Protein AF-A0A0R3M3X4-F1 (afdb_monomer_lite)

Radius of gyration: 37.54 Å; chains: 1; bounding box: 131×55×85 Å

Structure (mmCIF, N/CA/C/O backbone):
data_AF-A0A0R3M3X4-F1
#
_entry.id   AF-A0A0R3M3X4-F1
#
loop_
_atom_site.group_PDB
_atom_site.id
_atom_site.type_symbol
_atom_site.label_atom_id
_atom_site.label_alt_id
_atom_site.label_comp_id
_atom_site.label_asym_id
_atom_site.label_entity_id
_atom_site.label_seq_id
_atom_site.pdbx_PDB_ins_code
_atom_site.Cartn_x
_atom_site.Cartn_y
_atom_site.Cartn_z
_atom_site.occupancy
_atom_site.B_iso_or_equiv
_atom_site.auth_seq_id
_atom_site.auth_comp_id
_atom_site.auth_asym_id
_atom_site.auth_atom_id
_atom_site.pdbx_PDB_model_num
ATOM 1 N N . MET A 1 1 ? 74.815 12.498 -13.061 1.00 46.03 1 MET A N 1
ATOM 2 C CA . MET A 1 1 ? 73.633 12.714 -13.923 1.00 46.03 1 MET A CA 1
ATOM 3 C C . MET A 1 1 ? 72.599 11.657 -13.565 1.00 46.03 1 MET A C 1
ATOM 5 O O . MET A 1 1 ? 72.844 10.489 -13.822 1.00 46.03 1 MET A O 1
ATOM 9 N N . LEU A 1 2 ? 71.520 12.036 -12.876 1.00 46.84 2 LEU A N 1
ATOM 10 C CA . LEU A 1 2 ? 70.451 11.120 -12.455 1.00 46.84 2 LEU A CA 1
ATOM 11 C C . LEU A 1 2 ? 69.355 11.116 -13.526 1.00 46.84 2 LEU A C 1
ATOM 13 O O . LEU A 1 2 ? 68.681 12.124 -13.728 1.00 46.84 2 LEU A O 1
ATOM 17 N N . VAL A 1 3 ? 69.222 9.994 -14.231 1.00 57.53 3 VAL A N 1
ATOM 18 C CA . VAL A 1 3 ? 68.197 9.775 -15.257 1.00 57.53 3 VAL A CA 1
ATOM 19 C C . VAL A 1 3 ? 66.884 9.450 -14.546 1.00 57.53 3 VAL A C 1
ATOM 21 O O . VAL A 1 3 ? 66.784 8.461 -13.827 1.00 57.53 3 VAL A O 1
ATOM 24 N N . ARG A 1 4 ? 65.889 10.328 -14.696 1.00 53.62 4 ARG A N 1
ATOM 25 C CA . ARG A 1 4 ? 64.541 10.163 -14.141 1.00 53.62 4 ARG A CA 1
ATOM 26 C C . ARG A 1 4 ? 63.730 9.288 -15.101 1.00 53.62 4 ARG A C 1
ATOM 28 O O . ARG A 1 4 ? 63.337 9.757 -16.166 1.00 53.62 4 ARG A O 1
ATOM 35 N N . GLU A 1 5 ? 63.487 8.033 -14.735 1.00 58.78 5 GLU A N 1
ATOM 36 C CA . GLU A 1 5 ? 62.522 7.176 -15.430 1.00 58.78 5 GLU A CA 1
ATOM 37 C C . GLU A 1 5 ? 61.101 7.709 -15.213 1.00 58.78 5 GLU A C 1
ATOM 39 O O . GLU A 1 5 ? 60.624 7.852 -14.086 1.00 58.78 5 GLU A O 1
ATOM 44 N N . VAL A 1 6 ? 60.420 8.025 -16.314 1.00 59.00 6 VAL A N 1
ATOM 45 C CA . VAL A 1 6 ? 59.022 8.454 -16.315 1.00 59.00 6 VAL A CA 1
ATOM 46 C C . VAL A 1 6 ? 58.173 7.216 -16.582 1.00 59.00 6 VAL A C 1
ATOM 48 O O . VAL A 1 6 ? 58.025 6.784 -17.723 1.00 59.00 6 VAL A O 1
ATOM 51 N N . HIS A 1 7 ? 57.632 6.605 -15.529 1.00 55.47 7 HIS A N 1
ATOM 52 C CA . HIS A 1 7 ? 56.682 5.506 -15.685 1.00 55.47 7 HIS A CA 1
ATOM 53 C C . HIS A 1 7 ? 55.364 6.023 -16.273 1.00 55.47 7 HIS A C 1
ATOM 55 O O . HIS A 1 7 ? 54.598 6.737 -15.623 1.00 55.47 7 HIS A O 1
ATOM 61 N N . ALA A 1 8 ? 55.094 5.638 -17.521 1.00 57.94 8 ALA A N 1
ATOM 62 C CA . ALA A 1 8 ? 53.813 5.846 -18.174 1.00 57.94 8 ALA A CA 1
ATOM 63 C C . ALA A 1 8 ? 52.730 5.025 -17.456 1.00 57.94 8 ALA A C 1
ATOM 65 O O . ALA A 1 8 ? 52.717 3.795 -17.498 1.00 57.94 8 ALA A O 1
ATOM 66 N N . MET A 1 9 ? 51.810 5.713 -16.780 1.00 53.84 9 MET A N 1
ATOM 67 C CA . MET A 1 9 ? 50.650 5.091 -16.146 1.00 53.84 9 MET A CA 1
ATOM 68 C C . MET A 1 9 ? 49.730 4.492 -17.218 1.00 53.84 9 MET A C 1
ATOM 70 O O . MET A 1 9 ? 49.072 5.217 -17.968 1.00 53.84 9 MET A O 1
ATOM 74 N N . GLY A 1 10 ? 49.679 3.159 -17.283 1.00 48.88 10 GLY A N 1
ATOM 75 C CA . GLY A 1 10 ? 48.782 2.416 -18.164 1.00 48.88 10 GLY A CA 1
ATOM 76 C C . GLY A 1 10 ? 47.323 2.809 -17.927 1.00 48.88 10 GLY A C 1
ATOM 77 O O . GLY A 1 10 ? 46.806 2.702 -16.812 1.00 48.88 10 GLY A O 1
ATOM 78 N N . ARG A 1 11 ? 46.648 3.271 -18.986 1.00 52.91 11 ARG A N 1
ATOM 79 C CA . ARG A 1 11 ? 45.210 3.560 -18.973 1.00 52.91 11 ARG A CA 1
ATOM 80 C C . ARG A 1 11 ? 44.455 2.254 -18.738 1.00 52.91 11 ARG A C 1
ATOM 82 O O . ARG A 1 11 ? 44.254 1.469 -19.657 1.00 52.91 11 ARG A O 1
ATOM 89 N N . LYS A 1 12 ? 44.038 2.017 -17.494 1.00 49.59 12 LYS A N 1
ATOM 90 C CA . LYS A 1 12 ? 43.119 0.930 -17.149 1.00 49.59 12 LYS A CA 1
ATOM 91 C C . LYS A 1 12 ? 41.791 1.219 -17.846 1.00 49.59 12 LYS A C 1
ATOM 93 O O . LYS A 1 12 ? 41.101 2.166 -17.474 1.00 49.59 12 LYS A O 1
ATOM 98 N N . SER A 1 13 ? 41.456 0.431 -18.867 1.00 50.53 13 SER A N 1
ATOM 99 C CA . SER A 1 13 ? 40.135 0.446 -19.490 1.00 50.53 13 SER A CA 1
ATOM 100 C C . SER A 1 13 ? 39.109 0.122 -18.410 1.00 50.53 13 SER A C 1
ATOM 102 O O . SER A 1 13 ? 39.013 -1.019 -17.951 1.00 50.53 13 SER A O 1
ATOM 104 N N . GLN A 1 14 ? 38.380 1.131 -17.941 1.00 50.12 14 GLN A N 1
ATOM 105 C CA . GLN A 1 14 ? 37.252 0.892 -17.060 1.00 50.12 14 GLN A CA 1
ATOM 106 C C . GLN A 1 14 ? 36.207 0.137 -17.876 1.00 50.12 14 GLN A C 1
ATOM 108 O O . GLN A 1 14 ? 35.627 0.672 -18.817 1.00 50.12 14 GLN A O 1
ATOM 113 N N . ALA A 1 15 ? 36.008 -1.137 -17.541 1.00 47.03 15 ALA A N 1
ATOM 114 C CA . ALA A 1 15 ? 34.848 -1.878 -17.991 1.00 47.03 15 ALA A CA 1
ATOM 115 C C . ALA A 1 15 ? 33.619 -1.123 -17.472 1.00 47.03 15 ALA A C 1
ATOM 117 O O . ALA A 1 15 ? 33.347 -1.124 -16.269 1.00 47.03 15 ALA A O 1
ATOM 118 N N . ASN A 1 16 ? 32.934 -0.423 -18.377 1.00 51.69 16 ASN A N 1
ATOM 119 C CA . ASN A 1 16 ? 31.679 0.260 -18.106 1.00 51.69 16 ASN A CA 1
ATOM 120 C C . ASN A 1 16 ? 30.667 -0.787 -17.635 1.00 51.69 16 ASN A C 1
ATOM 122 O O . ASN A 1 16 ? 30.010 -1.444 -18.439 1.00 51.69 16 ASN A O 1
ATOM 126 N N . LYS A 1 17 ? 30.563 -0.971 -16.316 1.00 50.88 17 LYS A N 1
ATOM 127 C CA . LYS A 1 17 ? 29.446 -1.683 -15.704 1.00 50.88 17 LYS A CA 1
ATOM 128 C C . LYS A 1 17 ? 28.206 -0.881 -16.072 1.00 50.88 17 LYS A C 1
ATOM 130 O O . LYS A 1 17 ? 28.036 0.230 -15.579 1.00 50.88 17 LYS A O 1
ATOM 135 N N . SER A 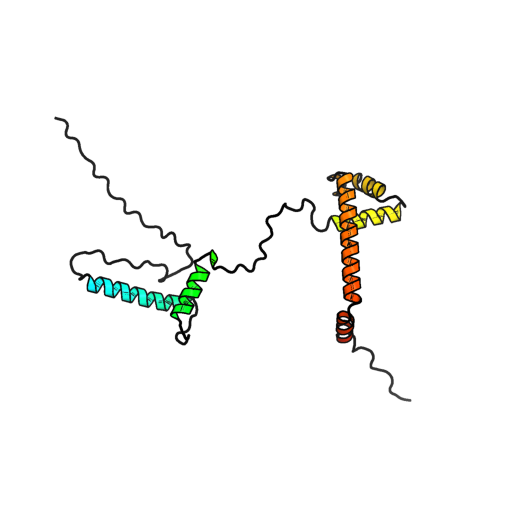1 18 ? 27.392 -1.398 -16.989 1.00 47.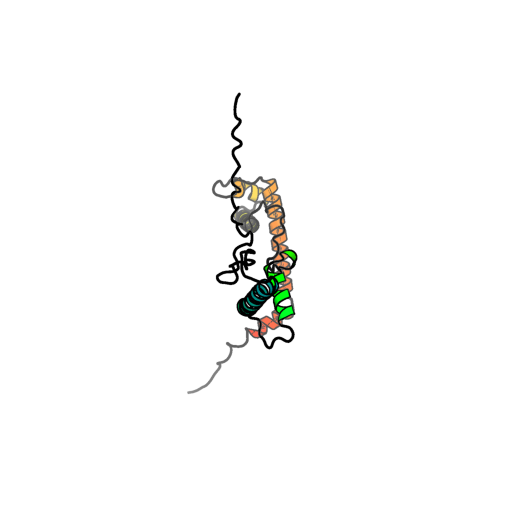47 18 SER A N 1
ATOM 136 C CA . SER A 1 18 ? 26.163 -0.732 -17.401 1.00 47.47 18 SER A CA 1
ATOM 137 C C . SER A 1 18 ? 25.284 -0.533 -16.168 1.00 47.47 18 SER A C 1
ATOM 139 O O . SER A 1 18 ? 24.771 -1.497 -15.605 1.00 47.47 18 SER A O 1
ATOM 141 N N . THR A 1 19 ? 25.099 0.714 -15.748 1.00 52.72 19 THR A N 1
ATOM 142 C CA . THR A 1 19 ? 24.269 1.109 -14.596 1.00 52.72 19 THR A CA 1
ATOM 143 C C . THR A 1 19 ? 22.767 0.936 -14.863 1.00 52.72 19 THR A C 1
ATOM 145 O O . THR A 1 19 ? 21.940 1.512 -14.161 1.00 52.72 19 THR A O 1
ATOM 148 N N . PHE A 1 20 ? 22.381 0.177 -15.893 1.00 57.59 20 PHE A N 1
ATOM 149 C CA . PHE A 1 20 ? 20.981 -0.100 -16.171 1.00 57.59 20 PHE A CA 1
ATOM 150 C C . PHE A 1 20 ? 20.496 -1.216 -15.238 1.00 57.59 20 PHE A C 1
ATOM 152 O O . PHE A 1 20 ? 21.060 -2.312 -15.259 1.00 57.59 20 PHE A O 1
ATOM 159 N N . PRO A 1 21 ? 19.474 -0.963 -14.400 1.00 55.38 21 PRO A N 1
ATOM 160 C CA . PRO A 1 21 ? 18.913 -1.987 -13.527 1.00 55.38 21 PRO A CA 1
ATOM 161 C C . PRO A 1 21 ? 18.394 -3.138 -14.400 1.00 55.38 21 PRO A C 1
ATOM 163 O O . PRO A 1 21 ? 17.543 -2.924 -15.261 1.00 55.38 21 PRO A O 1
ATOM 166 N N . GLY A 1 22 ? 18.967 -4.332 -14.213 1.00 59.78 22 GLY A N 1
ATOM 167 C CA . GLY A 1 22 ? 18.916 -5.488 -15.118 1.00 59.78 22 GLY A CA 1
ATOM 168 C C . GLY A 1 22 ? 17.535 -6.089 -15.390 1.00 59.78 22 GLY A C 1
ATOM 169 O O . GLY A 1 22 ? 17.252 -7.203 -14.963 1.00 59.78 22 GLY A O 1
ATOM 170 N N . LYS A 1 23 ? 16.681 -5.365 -16.118 1.00 72.62 23 LYS A N 1
ATOM 171 C CA . LYS A 1 23 ? 15.389 -5.864 -16.615 1.00 72.62 23 LYS A CA 1
ATOM 172 C C . LYS A 1 23 ? 15.479 -6.495 -18.002 1.00 72.62 23 LYS A C 1
ATOM 174 O O . LYS A 1 23 ? 14.670 -7.357 -18.318 1.00 72.62 23 LYS A O 1
ATOM 179 N N . TYR A 1 24 ? 16.429 -6.064 -18.826 1.00 84.00 24 TYR A N 1
ATOM 180 C CA . TYR A 1 24 ? 16.636 -6.644 -20.147 1.00 84.00 24 TYR A CA 1
ATOM 181 C C . TYR A 1 24 ? 17.591 -7.827 -20.044 1.00 84.00 24 TYR A C 1
ATOM 183 O O . TYR A 1 24 ? 18.631 -7.732 -19.393 1.00 84.00 24 TYR A O 1
ATOM 191 N N . THR A 1 25 ? 17.232 -8.936 -20.682 1.00 85.00 25 THR A N 1
ATOM 192 C CA . THR A 1 25 ? 18.032 -10.162 -20.746 1.00 85.00 25 THR A CA 1
ATOM 193 C C . THR A 1 25 ? 18.378 -10.490 -22.200 1.00 85.00 25 THR A C 1
ATOM 195 O O . THR A 1 25 ? 17.792 -9.944 -23.138 1.00 85.00 25 THR A O 1
ATOM 198 N N . GLY A 1 26 ? 19.375 -11.355 -22.400 1.00 88.88 26 GLY A N 1
ATOM 199 C CA . GLY A 1 26 ? 19.786 -11.801 -23.732 1.00 88.88 26 GLY A CA 1
ATOM 200 C C . GLY A 1 26 ? 20.283 -10.661 -24.626 1.00 88.88 26 GLY A C 1
ATOM 201 O O . GLY A 1 26 ? 21.044 -9.796 -24.198 1.00 88.88 26 GLY A O 1
ATOM 202 N N . GLU A 1 27 ? 19.853 -10.655 -25.885 1.00 88.56 27 GLU A N 1
ATOM 203 C CA . GLU A 1 27 ? 20.348 -9.725 -26.909 1.00 88.56 27 GLU A CA 1
ATOM 204 C C . GLU A 1 27 ? 19.933 -8.259 -26.717 1.00 88.56 27 GLU A C 1
ATOM 206 O O . GLU A 1 27 ? 20.589 -7.356 -27.237 1.00 88.56 27 GLU A O 1
ATOM 211 N N . LEU A 1 28 ? 18.871 -7.997 -25.953 1.00 88.62 28 LEU A N 1
ATOM 212 C CA . LEU A 1 28 ? 18.505 -6.628 -25.577 1.00 88.62 28 LEU A CA 1
ATOM 213 C C . LEU A 1 28 ? 19.434 -6.059 -24.497 1.00 88.62 28 LEU A C 1
ATOM 215 O O . LEU A 1 28 ? 19.557 -4.843 -24.378 1.00 88.62 28 LEU A O 1
ATOM 219 N N . ALA A 1 29 ? 20.102 -6.924 -23.729 1.00 87.38 29 ALA A N 1
ATOM 220 C CA . ALA A 1 29 ? 21.049 -6.521 -22.694 1.00 87.38 29 ALA A CA 1
ATOM 221 C C . ALA A 1 29 ? 22.456 -6.248 -23.244 1.00 87.38 29 ALA A C 1
ATOM 223 O O . ALA A 1 29 ? 23.225 -5.504 -22.635 1.00 87.38 29 ALA A O 1
ATOM 224 N N . THR A 1 30 ? 22.817 -6.851 -24.380 1.00 89.00 30 THR A N 1
ATOM 225 C CA . THR A 1 30 ? 24.130 -6.623 -24.987 1.00 89.00 30 THR A CA 1
ATOM 226 C C . THR A 1 30 ? 24.182 -5.207 -25.568 1.00 89.00 30 THR A C 1
ATOM 228 O O . THR A 1 30 ? 23.240 -4.786 -26.236 1.00 89.00 30 THR A O 1
ATOM 231 N N . PRO A 1 31 ? 25.234 -4.413 -25.334 1.00 88.25 31 PRO A N 1
ATOM 232 C CA . PRO A 1 31 ? 25.373 -3.108 -25.979 1.00 88.25 31 PRO A CA 1
ATOM 233 C C . PRO A 1 31 ? 25.731 -3.261 -27.467 1.00 88.25 31 PRO A C 1
ATOM 235 O O . PRO A 1 31 ? 26.302 -4.266 -27.884 1.00 88.25 31 PRO A O 1
ATOM 238 N N . ILE A 1 32 ? 25.376 -2.260 -28.278 1.00 88.19 32 ILE A N 1
ATOM 239 C CA . ILE A 1 32 ? 25.888 -2.129 -29.651 1.00 88.19 32 ILE A CA 1
ATOM 240 C C . ILE A 1 32 ? 27.225 -1.400 -29.551 1.00 88.19 32 ILE A C 1
ATOM 242 O O . ILE A 1 32 ? 27.266 -0.262 -29.086 1.00 88.19 32 ILE A O 1
ATOM 246 N N . TYR A 1 33 ? 28.309 -2.060 -29.947 1.00 84.38 33 TYR A N 1
ATOM 247 C CA . TYR A 1 33 ? 29.631 -1.447 -29.988 1.00 84.38 33 TYR A CA 1
ATOM 248 C C . TYR A 1 33 ? 29.856 -0.795 -31.349 1.00 84.38 33 TYR A C 1
ATOM 250 O O . TYR A 1 33 ? 29.595 -1.407 -32.385 1.00 84.38 33 TYR A O 1
ATOM 258 N N . GLU A 1 34 ? 30.367 0.434 -31.346 1.00 81.81 34 GLU A N 1
ATOM 259 C CA . GLU A 1 34 ? 30.886 1.042 -32.567 1.00 81.81 34 GLU A CA 1
ATOM 260 C C . GLU A 1 34 ? 32.114 0.241 -33.021 1.00 81.81 34 GLU A C 1
ATOM 262 O O . GLU A 1 34 ? 32.973 -0.073 -32.186 1.00 81.81 34 GLU A O 1
ATOM 267 N N . PRO A 1 35 ? 32.217 -0.133 -34.309 1.00 74.69 35 PRO A N 1
ATOM 268 C CA . PRO A 1 35 ? 33.412 -0.795 -34.798 1.00 74.69 35 PRO A CA 1
ATOM 269 C C . PRO A 1 35 ? 34.578 0.180 -34.622 1.00 74.69 35 PRO A C 1
ATOM 271 O O . PRO A 1 35 ? 34.614 1.242 -35.243 1.00 74.69 35 PRO A O 1
ATOM 274 N N . GLY A 1 36 ? 35.507 -0.153 -33.721 1.00 69.31 36 GLY A N 1
ATOM 275 C CA . GLY A 1 36 ? 36.703 0.653 -33.500 1.00 69.31 36 GLY A CA 1
ATOM 276 C C . GLY A 1 36 ? 37.409 0.864 -34.835 1.00 69.31 36 GLY A C 1
ATOM 277 O O . GLY A 1 36 ? 37.559 -0.098 -35.585 1.00 69.31 36 GLY A O 1
ATOM 278 N N . GLY A 1 37 ? 37.780 2.110 -35.146 1.00 56.88 37 GLY A N 1
ATOM 279 C CA . GLY A 1 37 ? 38.298 2.549 -36.450 1.00 56.88 37 GLY A CA 1
ATOM 280 C C . GLY A 1 37 ? 39.658 1.958 -36.844 1.00 56.88 37 GLY A C 1
ATOM 281 O O . GLY A 1 37 ? 40.611 2.695 -37.077 1.00 56.88 37 GLY A O 1
ATOM 282 N N . GLY A 1 38 ? 39.762 0.633 -36.896 1.00 56.12 38 GLY A N 1
ATOM 283 C CA . GLY A 1 38 ? 40.911 -0.120 -37.370 1.00 56.12 38 GLY A CA 1
ATOM 284 C C . GLY A 1 38 ? 40.796 -0.413 -38.864 1.00 56.12 38 GLY A C 1
ATOM 285 O O . GLY A 1 38 ? 39.787 -0.943 -39.319 1.00 56.12 38 GLY A O 1
ATOM 286 N N . LEU A 1 39 ? 41.852 -0.030 -39.590 1.00 56.12 39 LEU A N 1
ATOM 287 C CA . LEU A 1 39 ? 42.283 -0.456 -40.931 1.00 56.12 39 LEU A CA 1
ATOM 288 C C . LEU A 1 39 ? 41.286 -1.345 -41.706 1.00 56.12 39 LEU A C 1
ATOM 290 O O . LEU A 1 39 ? 41.444 -2.561 -41.748 1.00 56.12 39 LEU A O 1
ATOM 294 N N . GLY A 1 40 ? 40.294 -0.741 -42.371 1.00 57.66 40 GLY A N 1
ATOM 295 C CA . GLY A 1 40 ? 39.595 -1.419 -43.473 1.00 57.66 40 GLY A CA 1
ATOM 296 C C . GLY A 1 40 ? 38.120 -1.087 -43.689 1.00 57.66 40 GLY A C 1
ATOM 297 O O . GLY A 1 40 ? 37.614 -1.364 -44.770 1.00 57.66 40 GLY A O 1
ATOM 298 N N . GLY A 1 41 ? 37.423 -0.488 -42.719 1.00 71.75 41 GLY A N 1
ATOM 299 C CA . GLY A 1 41 ? 36.001 -0.140 -42.858 1.00 71.75 41 GLY A CA 1
ATOM 300 C C . GLY A 1 41 ? 35.770 1.339 -43.166 1.00 71.75 41 GLY A C 1
ATOM 301 O O . GLY A 1 41 ? 36.340 2.208 -42.505 1.00 71.75 41 GLY A O 1
ATOM 302 N N . SER A 1 42 ? 34.897 1.646 -44.131 1.00 83.12 42 SER A N 1
ATOM 303 C CA . SER A 1 42 ? 34.404 3.019 -44.303 1.00 83.12 42 SER A CA 1
ATOM 304 C C . SER A 1 42 ? 33.433 3.378 -43.169 1.00 83.12 42 SER A C 1
ATOM 306 O O . SER A 1 42 ? 32.671 2.533 -42.698 1.00 83.12 42 SER A O 1
ATOM 308 N N . LYS A 1 43 ? 33.414 4.647 -42.742 1.00 85.50 43 LYS A N 1
ATOM 309 C CA . LYS A 1 43 ? 32.477 5.133 -41.711 1.00 85.50 43 LYS A CA 1
ATOM 310 C C . LYS A 1 43 ? 31.012 4.840 -42.070 1.00 85.50 43 LYS A C 1
ATOM 312 O O . LYS A 1 43 ? 30.239 4.432 -41.215 1.00 85.50 43 LYS A O 1
ATOM 317 N N . ALA A 1 44 ? 30.654 4.979 -43.346 1.00 87.00 44 ALA A N 1
ATOM 318 C CA . ALA A 1 44 ? 29.301 4.711 -43.829 1.00 87.00 44 ALA A CA 1
ATOM 319 C C . ALA A 1 44 ? 28.883 3.242 -43.636 1.00 87.00 44 ALA A C 1
ATOM 321 O O . ALA A 1 44 ? 27.735 2.954 -43.302 1.00 87.00 44 ALA A O 1
ATOM 322 N N . GLU A 1 45 ? 29.815 2.304 -43.811 1.00 86.56 45 GLU A N 1
ATOM 323 C CA . GLU A 1 45 ? 29.552 0.882 -43.590 1.00 86.56 45 GLU A CA 1
ATOM 324 C C . GLU A 1 45 ? 29.382 0.560 -42.099 1.00 86.56 45 GLU A C 1
ATOM 326 O O . GLU A 1 45 ? 28.496 -0.212 -41.727 1.00 86.56 45 GLU A O 1
ATOM 331 N N . ALA A 1 46 ? 30.182 1.193 -41.237 1.00 86.62 46 ALA A N 1
ATOM 332 C CA . ALA A 1 46 ? 30.023 1.100 -39.789 1.00 86.62 46 ALA A CA 1
ATOM 333 C C . ALA A 1 46 ? 28.642 1.598 -39.331 1.00 86.62 46 ALA A C 1
ATOM 335 O O . ALA A 1 46 ? 27.939 0.888 -38.607 1.00 86.62 46 ALA A O 1
ATOM 336 N N . ASP A 1 47 ? 28.229 2.773 -39.808 1.00 87.50 47 ASP A N 1
ATOM 337 C CA . ASP A 1 47 ? 26.937 3.378 -39.473 1.00 87.50 47 ASP A CA 1
ATOM 338 C C . ASP A 1 47 ? 25.766 2.495 -39.932 1.00 87.50 47 ASP A C 1
ATOM 340 O O . ASP A 1 47 ? 24.811 2.279 -39.179 1.00 87.50 47 ASP A O 1
ATOM 344 N N . ARG A 1 48 ? 25.867 1.905 -41.132 1.00 89.19 48 ARG A N 1
ATOM 345 C CA . ARG A 1 48 ? 24.866 0.962 -41.647 1.00 89.19 48 ARG A CA 1
ATOM 346 C C . ARG A 1 48 ? 24.717 -0.266 -40.745 1.00 89.19 48 ARG A C 1
ATOM 348 O O . ARG A 1 48 ? 23.595 -0.628 -40.401 1.00 89.19 48 ARG A O 1
ATOM 355 N N . ARG A 1 49 ? 25.825 -0.877 -40.313 1.00 87.25 49 ARG A N 1
ATOM 356 C CA . ARG A 1 49 ? 25.789 -2.054 -39.421 1.00 87.25 49 ARG A CA 1
ATOM 357 C C . ARG A 1 49 ? 25.179 -1.719 -38.058 1.00 87.25 49 ARG A C 1
ATOM 359 O O . ARG A 1 49 ? 24.404 -2.508 -37.519 1.00 87.25 49 ARG A O 1
ATOM 366 N N . ILE A 1 50 ? 25.495 -0.546 -37.504 1.00 90.19 50 ILE A N 1
ATOM 367 C CA . ILE A 1 50 ? 24.889 -0.064 -36.251 1.00 90.19 50 ILE A CA 1
ATOM 368 C C . ILE A 1 50 ? 23.380 0.110 -36.428 1.00 90.19 50 ILE A C 1
ATOM 370 O O . ILE A 1 50 ? 22.607 -0.293 -35.557 1.00 90.19 50 ILE A O 1
ATOM 374 N N . PHE A 1 51 ? 22.954 0.698 -37.547 1.00 91.88 51 PHE A N 1
ATOM 375 C CA . PHE A 1 51 ? 21.541 0.879 -37.857 1.00 91.88 51 PHE A CA 1
ATOM 376 C C . PHE A 1 51 ? 20.804 -0.463 -37.960 1.00 91.88 51 PHE A C 1
ATOM 378 O O . PHE A 1 51 ? 19.788 -0.644 -37.292 1.00 91.88 51 PHE A O 1
ATOM 385 N N . GLU A 1 52 ? 21.347 -1.432 -38.699 1.00 92.56 52 GLU A N 1
ATOM 386 C CA . GLU A 1 52 ? 20.775 -2.781 -38.824 1.00 92.56 52 GLU A CA 1
ATOM 387 C C . GLU A 1 52 ? 20.635 -3.467 -37.451 1.00 92.56 52 GLU A C 1
ATOM 389 O O . GLU A 1 52 ? 19.573 -3.999 -37.123 1.00 92.56 52 GLU A O 1
ATOM 394 N N . GLN A 1 53 ? 21.649 -3.368 -36.583 1.00 92.94 53 GLN A N 1
ATOM 395 C CA . GLN A 1 53 ? 21.559 -3.895 -35.214 1.00 92.94 53 GLN A CA 1
ATOM 396 C C . GLN A 1 53 ? 20.498 -3.184 -34.362 1.00 92.94 53 GLN A C 1
ATOM 398 O O . GLN A 1 53 ? 19.839 -3.829 -33.542 1.00 92.94 53 GLN A O 1
ATOM 403 N N . ARG A 1 54 ? 20.311 -1.868 -34.534 1.00 93.38 54 ARG A N 1
ATOM 404 C CA . ARG A 1 54 ? 19.239 -1.125 -33.849 1.00 93.38 54 ARG A CA 1
ATOM 405 C C . ARG A 1 54 ? 17.867 -1.605 -34.307 1.00 93.38 54 ARG A C 1
ATOM 407 O O . ARG A 1 54 ? 17.011 -1.816 -33.455 1.00 93.38 54 ARG A O 1
ATOM 414 N N . VAL A 1 55 ? 17.675 -1.824 -35.608 1.00 93.12 55 VAL A N 1
ATOM 415 C CA . VAL A 1 55 ? 16.413 -2.341 -36.164 1.00 93.12 55 VAL A CA 1
ATOM 416 C C . VAL A 1 55 ? 16.094 -3.727 -35.599 1.00 93.12 55 VAL A C 1
ATOM 418 O O . VAL A 1 55 ? 15.000 -3.928 -35.078 1.00 93.12 55 VAL A O 1
ATOM 421 N N . LEU A 1 56 ? 17.066 -4.645 -35.575 1.00 93.31 56 LEU A N 1
ATOM 422 C CA . LEU A 1 56 ? 16.873 -5.983 -34.995 1.00 93.31 56 LEU A CA 1
ATOM 423 C C . LEU A 1 56 ? 16.515 -5.936 -33.500 1.00 93.31 56 LEU A C 1
ATOM 425 O O . LEU A 1 56 ? 15.694 -6.716 -33.020 1.00 93.31 56 LEU A O 1
ATOM 429 N N . LYS A 1 57 ? 17.102 -5.005 -32.738 1.00 94.00 57 LYS A N 1
ATOM 430 C CA . LYS A 1 57 ? 16.741 -4.818 -31.322 1.00 94.00 57 LYS A CA 1
ATOM 431 C C . LYS A 1 57 ? 15.376 -4.168 -31.143 1.00 94.00 57 LYS A C 1
ATOM 433 O O . LYS A 1 57 ? 14.694 -4.490 -30.176 1.00 94.00 57 LYS A O 1
ATOM 438 N N . MET A 1 58 ? 14.967 -3.292 -32.056 1.00 92.62 58 MET A N 1
ATOM 439 C CA . MET A 1 58 ? 13.623 -2.716 -32.048 1.00 92.62 58 MET A CA 1
ATOM 440 C C . MET A 1 58 ? 12.553 -3.791 -32.237 1.00 92.62 58 MET A C 1
ATOM 442 O O . MET A 1 58 ? 11.586 -3.796 -31.482 1.00 92.62 58 MET A O 1
ATOM 446 N N . GLU A 1 59 ? 12.751 -4.748 -33.149 1.00 92.94 59 GLU A N 1
ATOM 447 C CA . GLU A 1 59 ? 11.841 -5.897 -33.292 1.00 92.94 59 GLU A CA 1
ATOM 448 C C . GLU A 1 59 ? 11.712 -6.684 -31.981 1.00 92.94 59 GLU A C 1
ATOM 450 O O . GLU A 1 59 ? 10.606 -6.926 -31.503 1.00 92.94 59 GLU A O 1
ATOM 455 N N . LYS A 1 60 ? 12.835 -6.959 -31.309 1.00 94.06 60 LYS A N 1
ATOM 456 C CA . LYS A 1 60 ? 12.831 -7.644 -30.005 1.00 94.06 60 LYS A CA 1
ATOM 457 C C . LYS A 1 60 ? 12.161 -6.843 -28.895 1.00 94.06 60 LYS A C 1
ATOM 459 O O . LYS A 1 60 ? 11.601 -7.430 -27.972 1.00 94.06 60 LYS A O 1
ATOM 464 N N . LEU A 1 61 ? 12.227 -5.513 -28.953 1.00 93.19 61 LEU A N 1
ATOM 465 C CA . LEU A 1 61 ? 11.492 -4.654 -28.028 1.00 93.19 61 LEU A CA 1
ATOM 466 C C . LEU A 1 61 ? 9.983 -4.743 -28.273 1.00 93.19 61 LEU A C 1
ATOM 468 O O . LEU A 1 61 ? 9.235 -4.813 -27.299 1.00 93.19 61 LEU A O 1
ATOM 472 N N . PHE A 1 62 ? 9.534 -4.787 -29.530 1.00 94.94 62 PHE A N 1
ATOM 473 C CA . PHE A 1 62 ? 8.120 -5.014 -29.838 1.00 94.94 62 PHE A CA 1
ATOM 474 C C . PHE A 1 62 ? 7.633 -6.357 -29.282 1.00 94.94 62 PHE A C 1
ATOM 476 O O . PHE A 1 62 ? 6.607 -6.380 -28.598 1.00 94.94 62 PHE A O 1
ATOM 483 N N . ASP A 1 63 ? 8.409 -7.429 -29.457 1.00 94.00 63 ASP A N 1
ATOM 484 C CA . ASP A 1 63 ? 8.079 -8.757 -28.921 1.00 94.00 63 ASP A CA 1
ATOM 485 C C . ASP A 1 63 ? 8.028 -8.765 -27.385 1.00 94.00 63 ASP A C 1
ATOM 487 O O . ASP A 1 63 ? 7.047 -9.216 -26.788 1.00 94.00 63 ASP A O 1
ATOM 491 N N . LEU A 1 64 ? 9.057 -8.208 -26.729 1.00 93.75 64 LEU A N 1
ATOM 492 C CA . LEU A 1 64 ? 9.159 -8.153 -25.265 1.00 93.75 64 LEU A CA 1
ATOM 493 C C . LEU A 1 64 ? 7.972 -7.423 -24.629 1.00 93.75 64 LEU A C 1
ATOM 495 O O . LEU A 1 64 ? 7.502 -7.803 -23.556 1.00 93.75 64 LEU A O 1
ATOM 499 N N . TYR A 1 65 ? 7.507 -6.359 -25.278 1.00 93.81 65 TYR A N 1
ATOM 500 C CA . TYR A 1 65 ? 6.367 -5.579 -24.820 1.00 93.81 65 TYR A CA 1
ATOM 501 C C . TYR A 1 65 ? 5.036 -6.059 -25.407 1.00 93.81 65 TYR A C 1
ATOM 503 O O . TYR A 1 65 ? 4.012 -5.446 -25.099 1.00 93.81 65 TYR A O 1
ATOM 511 N N . SER A 1 66 ? 5.028 -7.133 -26.203 1.00 95.19 66 SER A N 1
ATOM 512 C CA . SER A 1 66 ? 3.843 -7.696 -26.864 1.00 95.19 66 SER A CA 1
ATOM 513 C C . SER A 1 66 ? 3.048 -6.629 -27.625 1.00 95.19 66 SER A C 1
ATOM 515 O O . SER A 1 66 ? 1.887 -6.358 -27.319 1.00 95.19 66 SER A O 1
ATOM 517 N N . ILE A 1 67 ? 3.721 -5.933 -28.539 1.00 94.56 67 ILE A N 1
ATOM 518 C CA . ILE A 1 67 ? 3.134 -4.916 -29.422 1.00 94.56 67 ILE A CA 1
ATOM 519 C C . ILE A 1 67 ? 2.961 -5.552 -30.799 1.00 94.56 67 ILE A C 1
ATOM 521 O O . ILE A 1 67 ? 3.911 -6.126 -31.336 1.00 94.56 67 ILE A O 1
ATOM 525 N N . GLY A 1 68 ? 1.749 -5.480 -31.343 1.00 92.81 68 GLY A N 1
ATOM 526 C CA . GLY A 1 68 ? 1.436 -6.076 -32.636 1.00 92.81 68 GLY A CA 1
ATOM 527 C C . GLY A 1 68 ? 1.994 -5.232 -33.777 1.00 92.81 68 GLY A C 1
ATOM 528 O O . GLY A 1 68 ? 2.051 -4.009 -33.692 1.00 92.81 68 GLY A O 1
ATOM 529 N N . ARG A 1 69 ? 2.368 -5.876 -34.887 1.00 86.56 69 ARG A N 1
ATOM 530 C CA . ARG A 1 69 ? 2.699 -5.148 -36.128 1.00 86.56 69 ARG A CA 1
ATOM 531 C C . ARG A 1 69 ? 1.473 -4.468 -36.739 1.00 86.56 69 ARG A C 1
ATOM 533 O O . ARG A 1 69 ? 1.626 -3.475 -37.437 1.00 86.56 69 ARG A O 1
ATOM 540 N N . ASP A 1 70 ? 0.290 -4.987 -36.424 1.00 92.38 70 ASP A N 1
ATOM 541 C CA . ASP A 1 70 ? -0.999 -4.468 -36.879 1.00 92.38 70 ASP A CA 1
ATOM 542 C C . ASP A 1 70 ? -1.518 -3.316 -35.999 1.00 92.38 70 ASP A C 1
ATOM 544 O O . ASP A 1 70 ? -2.608 -2.797 -36.246 1.00 92.38 70 ASP A O 1
ATOM 548 N N . ASP A 1 71 ? -0.765 -2.910 -34.964 1.00 91.50 71 ASP A N 1
ATOM 549 C CA . ASP A 1 71 ? -1.129 -1.743 -34.165 1.00 91.50 71 ASP A CA 1
ATOM 550 C C . ASP A 1 71 ? -1.120 -0.481 -35.053 1.00 91.50 71 ASP A C 1
ATOM 552 O O . ASP A 1 71 ? -0.219 -0.318 -35.876 1.00 91.50 71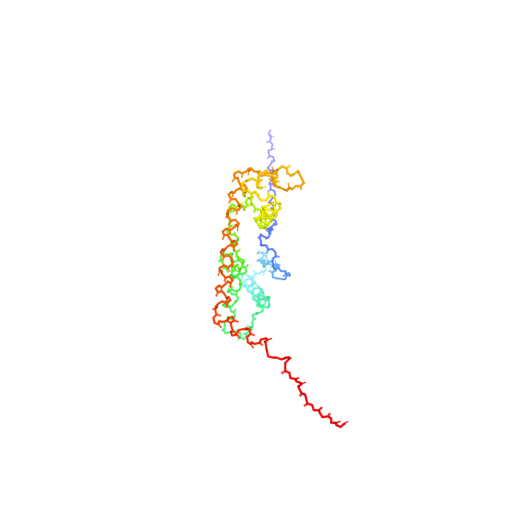 ASP A O 1
ATOM 556 N N . PRO A 1 72 ? -2.076 0.455 -34.883 1.00 93.62 72 PRO A N 1
ATOM 557 C CA . PRO A 1 72 ? -2.162 1.654 -35.725 1.00 93.62 72 PRO A CA 1
ATOM 558 C C . PRO A 1 72 ? -0.903 2.530 -35.682 1.00 93.62 72 PRO A C 1
ATOM 560 O O . PRO A 1 72 ? -0.573 3.201 -36.656 1.00 93.62 72 PRO A O 1
ATOM 563 N N . ASP A 1 73 ? -0.213 2.527 -34.538 1.00 95.06 73 ASP A N 1
ATOM 564 C CA . ASP A 1 73 ? 1.079 3.176 -34.338 1.00 95.06 73 ASP A CA 1
ATOM 565 C C . ASP A 1 73 ? 1.906 2.361 -33.324 1.00 95.06 73 ASP A C 1
ATOM 567 O O . ASP A 1 73 ? 1.867 2.613 -32.109 1.00 95.06 73 ASP A O 1
ATOM 571 N N . PRO A 1 74 ? 2.640 1.335 -33.788 1.00 91.94 74 PRO A N 1
ATOM 572 C CA . PRO A 1 74 ? 3.414 0.480 -32.900 1.00 91.94 74 PRO A CA 1
ATOM 573 C C . PRO A 1 74 ? 4.539 1.282 -32.234 1.00 91.94 74 PRO A C 1
ATOM 575 O O . PRO A 1 74 ? 4.856 1.054 -31.064 1.00 91.94 74 PRO A O 1
ATOM 578 N N . GLY A 1 75 ? 5.102 2.272 -32.937 1.00 93.44 75 GLY A N 1
ATOM 579 C CA . GLY A 1 75 ? 6.167 3.134 -32.431 1.00 93.44 75 GLY A CA 1
ATOM 580 C C . GLY A 1 75 ? 5.733 3.931 -31.203 1.00 93.44 75 GLY A C 1
ATOM 581 O O . GLY A 1 75 ? 6.428 3.911 -30.181 1.00 93.44 75 GLY A O 1
ATOM 582 N N . MET A 1 76 ? 4.561 4.566 -31.262 1.00 95.06 76 MET A N 1
ATOM 583 C CA . MET A 1 76 ? 3.997 5.297 -30.124 1.00 95.06 76 MET A CA 1
ATOM 584 C C . MET A 1 76 ? 3.658 4.364 -28.957 1.00 95.06 76 MET A C 1
ATOM 586 O O . MET A 1 76 ? 3.975 4.672 -27.803 1.00 95.06 76 MET A O 1
ATOM 590 N N . SER A 1 77 ? 3.086 3.192 -29.242 1.00 94.31 77 SER A N 1
ATOM 591 C CA . SER A 1 77 ? 2.812 2.167 -28.225 1.00 94.31 77 SER A CA 1
ATOM 592 C C . SER A 1 77 ? 4.083 1.711 -27.506 1.00 94.31 77 SER A C 1
ATOM 594 O O . SER A 1 77 ? 4.098 1.581 -26.276 1.00 94.31 77 SER A O 1
ATOM 596 N N . LEU A 1 78 ? 5.178 1.527 -28.245 1.00 95.12 78 LEU A N 1
ATOM 597 C CA . LEU A 1 78 ? 6.468 1.158 -27.674 1.00 95.12 78 LEU A CA 1
ATOM 598 C C . LEU A 1 78 ? 7.054 2.293 -26.836 1.00 95.12 78 LEU A C 1
ATOM 600 O O . LEU A 1 78 ? 7.492 2.048 -25.711 1.00 95.12 78 LEU A O 1
ATOM 604 N N . ALA A 1 79 ? 7.012 3.529 -27.337 1.00 94.88 79 ALA A N 1
ATOM 605 C CA . ALA A 1 79 ? 7.470 4.699 -26.594 1.00 94.88 79 ALA A CA 1
ATOM 606 C C . ALA A 1 79 ? 6.719 4.851 -25.261 1.00 94.88 79 ALA A C 1
ATOM 608 O O . ALA A 1 79 ? 7.348 5.036 -24.216 1.00 94.88 79 ALA A O 1
ATOM 609 N N . ALA A 1 80 ? 5.393 4.687 -25.268 1.00 93.69 80 ALA A N 1
ATOM 610 C CA . ALA A 1 80 ? 4.568 4.733 -24.065 1.00 93.69 80 ALA A CA 1
ATOM 611 C C . ALA A 1 80 ? 4.922 3.611 -23.072 1.00 93.69 80 ALA A C 1
ATOM 613 O O . ALA A 1 80 ? 5.138 3.880 -21.886 1.00 93.69 80 ALA A O 1
ATOM 614 N N . LYS A 1 81 ? 5.047 2.359 -23.540 1.00 93.25 81 LYS A N 1
ATOM 615 C CA . LYS A 1 81 ? 5.416 1.218 -22.680 1.00 93.25 81 LYS A CA 1
ATOM 616 C C . LYS A 1 81 ? 6.821 1.370 -22.090 1.00 93.25 81 LYS A C 1
ATOM 618 O O . LYS A 1 81 ? 7.013 1.112 -20.899 1.00 93.25 81 LYS A O 1
ATOM 623 N N . LEU A 1 82 ? 7.786 1.848 -22.878 1.00 92.31 82 LEU A N 1
ATOM 624 C CA . LEU A 1 82 ? 9.133 2.168 -22.401 1.00 92.31 82 LEU A CA 1
ATOM 625 C C . LEU A 1 82 ? 9.106 3.281 -21.349 1.00 92.31 82 LEU A C 1
ATOM 627 O O . LEU A 1 82 ? 9.755 3.155 -20.309 1.00 92.31 82 LEU A O 1
ATOM 631 N N . ALA A 1 83 ? 8.328 4.339 -21.579 1.00 92.38 83 ALA A N 1
ATOM 632 C CA . ALA A 1 83 ? 8.214 5.447 -20.642 1.00 92.38 83 ALA A CA 1
ATOM 633 C C . ALA A 1 83 ? 7.635 4.986 -19.294 1.00 92.38 83 ALA A C 1
ATOM 635 O O . ALA A 1 83 ? 8.230 5.246 -18.250 1.00 92.38 83 ALA A O 1
ATOM 636 N N . VAL A 1 84 ? 6.554 4.201 -19.296 1.00 90.19 84 VAL A N 1
ATOM 637 C CA . VAL A 1 84 ? 5.989 3.621 -18.063 1.00 90.19 84 VAL A CA 1
ATOM 638 C C . VAL A 1 84 ? 6.990 2.690 -17.364 1.00 90.19 84 VAL A C 1
ATOM 640 O O . VAL A 1 84 ? 7.112 2.710 -16.137 1.00 90.19 84 VAL A O 1
ATOM 643 N N . ALA A 1 85 ? 7.742 1.884 -18.118 1.00 8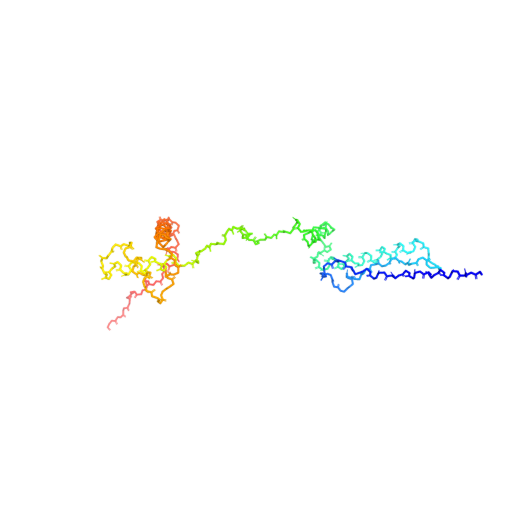8.12 85 ALA A N 1
ATOM 644 C CA . ALA A 1 85 ? 8.678 0.917 -17.547 1.00 88.12 85 ALA A CA 1
ATOM 645 C C . ALA A 1 85 ? 9.919 1.565 -16.903 1.00 88.12 85 ALA A C 1
ATOM 647 O O . ALA A 1 85 ? 10.396 1.064 -15.873 1.00 88.12 85 ALA A O 1
ATOM 648 N N . HIS A 1 86 ? 10.427 2.655 -17.492 1.00 86.44 86 HIS A N 1
ATOM 649 C CA . HIS A 1 86 ? 11.739 3.231 -17.159 1.00 86.44 86 HIS A CA 1
ATOM 650 C C . HIS A 1 86 ? 11.694 4.632 -16.552 1.00 86.44 86 HIS A C 1
ATOM 652 O O . HIS A 1 86 ? 12.673 5.024 -15.922 1.00 86.44 86 HIS A O 1
ATOM 658 N N . VAL A 1 87 ? 10.587 5.372 -16.671 1.00 89.38 87 VAL A N 1
ATOM 659 C CA . VAL A 1 87 ? 10.427 6.711 -16.081 1.00 89.38 87 VAL A CA 1
ATOM 660 C C . VAL A 1 87 ? 9.616 6.595 -14.787 1.00 89.38 87 VAL A C 1
ATOM 662 O O . VAL A 1 87 ? 8.397 6.426 -14.843 1.00 89.38 87 VAL A O 1
ATOM 665 N N . PRO A 1 88 ? 10.233 6.723 -13.592 1.00 84.38 88 PRO A N 1
ATOM 666 C CA . PRO A 1 88 ? 9.526 6.542 -12.321 1.00 84.38 88 PRO A CA 1
ATOM 667 C C . PRO A 1 88 ? 8.309 7.457 -12.144 1.00 84.38 88 PRO A C 1
ATOM 669 O O . PRO A 1 88 ? 7.346 7.071 -11.491 1.00 84.38 88 PRO A O 1
ATOM 672 N N . GLY A 1 89 ? 8.338 8.656 -12.735 1.00 86.94 89 GLY A N 1
ATOM 673 C CA . GLY A 1 89 ? 7.226 9.610 -12.694 1.00 86.94 89 GLY A CA 1
ATOM 674 C C . GLY A 1 89 ? 5.999 9.200 -13.516 1.00 86.94 89 GLY A C 1
ATOM 675 O O . GLY A 1 89 ? 4.917 9.712 -13.256 1.00 86.94 89 GLY A O 1
ATOM 676 N N . MET A 1 90 ? 6.145 8.271 -14.467 1.00 87.62 90 MET A N 1
ATOM 677 C CA . MET A 1 90 ? 5.036 7.742 -15.276 1.00 87.62 90 MET A CA 1
ATOM 678 C C . MET A 1 90 ? 4.510 6.399 -14.752 1.00 87.62 90 MET A C 1
ATOM 680 O O . MET A 1 90 ? 3.546 5.855 -15.284 1.00 87.62 90 MET A O 1
ATOM 684 N N . GLN A 1 91 ? 5.117 5.857 -13.692 1.00 87.00 91 GLN A N 1
ATOM 685 C CA . GLN A 1 91 ? 4.659 4.623 -13.064 1.00 87.00 91 GLN A CA 1
ATOM 686 C C . GLN A 1 91 ? 3.400 4.889 -12.239 1.00 87.00 91 GLN A C 1
ATOM 688 O O . GLN A 1 91 ? 3.453 5.491 -11.163 1.00 87.00 91 GLN A O 1
ATOM 693 N N . VAL A 1 92 ? 2.264 4.382 -12.711 1.00 80.50 92 VAL A N 1
ATOM 694 C CA . VAL A 1 92 ? 1.022 4.386 -11.937 1.00 80.50 92 VAL A CA 1
ATOM 695 C C . VAL A 1 92 ? 1.137 3.333 -10.836 1.00 80.50 92 VAL A C 1
ATOM 697 O O . VAL A 1 92 ? 1.127 2.131 -11.089 1.00 80.50 92 VAL A O 1
ATOM 700 N N . ARG A 1 93 ? 1.278 3.782 -9.586 1.00 80.38 93 ARG A N 1
ATOM 701 C CA . ARG A 1 93 ? 1.235 2.902 -8.413 1.00 80.38 93 ARG A CA 1
ATOM 702 C C . ARG A 1 93 ? -0.187 2.877 -7.874 1.00 80.38 93 ARG A C 1
ATOM 704 O O . ARG A 1 93 ? -0.640 3.858 -7.295 1.00 80.38 93 ARG A O 1
ATOM 711 N N . HIS A 1 94 ? -0.867 1.747 -8.035 1.00 77.12 94 HIS A N 1
ATOM 712 C CA . HIS A 1 94 ? -2.198 1.524 -7.457 1.00 77.12 94 HIS A CA 1
ATOM 713 C C . HIS A 1 94 ? -2.161 1.234 -5.951 1.00 77.12 94 HIS A C 1
ATOM 715 O O . HIS A 1 94 ? -3.201 1.153 -5.301 1.00 77.12 94 HIS A O 1
ATOM 721 N N . GLU A 1 95 ? -0.969 1.098 -5.369 1.00 75.06 95 GLU A N 1
ATOM 722 C CA . GLU A 1 95 ? -0.823 1.007 -3.925 1.00 75.06 95 GLU A CA 1
ATOM 723 C C . GLU A 1 95 ? -1.325 2.301 -3.280 1.00 75.06 95 GLU A C 1
ATOM 725 O O . GLU A 1 95 ? -0.784 3.384 -3.521 1.00 75.06 95 GLU A O 1
ATOM 730 N N . ILE A 1 96 ? -2.337 2.185 -2.413 1.00 65.94 96 ILE A N 1
ATOM 731 C CA . ILE A 1 96 ? -2.743 3.266 -1.515 1.00 65.94 96 ILE A CA 1
ATOM 732 C C . ILE A 1 96 ? -1.495 3.638 -0.727 1.00 65.94 96 ILE A C 1
ATOM 734 O O . ILE A 1 96 ? -1.077 2.904 0.172 1.00 65.94 96 ILE A O 1
ATOM 738 N N . ARG A 1 97 ? -0.869 4.760 -1.094 1.00 61.91 97 ARG A N 1
ATOM 739 C CA . ARG A 1 97 ? 0.326 5.283 -0.439 1.00 61.91 97 ARG A CA 1
ATOM 740 C C . ARG A 1 97 ? -0.023 5.401 1.039 1.00 61.91 97 ARG A C 1
ATOM 742 O O . ARG A 1 97 ? -0.748 6.319 1.420 1.00 61.91 97 ARG A O 1
ATOM 749 N N . LYS A 1 98 ? 0.416 4.437 1.865 1.00 61.94 98 LYS A N 1
ATOM 750 C CA . LYS A 1 98 ? 0.139 4.442 3.305 1.00 61.94 98 LYS A CA 1
ATOM 751 C C . LYS A 1 98 ? 0.645 5.789 3.795 1.00 61.94 98 LYS A C 1
ATOM 753 O O . LYS A 1 98 ? 1.854 6.028 3.741 1.00 61.94 98 LYS A O 1
ATOM 758 N N . LYS A 1 99 ? -0.269 6.704 4.155 1.00 65.56 99 LYS A N 1
ATOM 759 C CA . LYS A 1 99 ? 0.104 8.042 4.623 1.00 65.56 99 LYS A CA 1
ATOM 760 C C . LYS A 1 99 ? 1.171 7.823 5.684 1.00 65.56 99 LYS A C 1
ATOM 762 O O . LYS A 1 99 ? 0.942 7.075 6.634 1.00 65.56 99 LYS A O 1
ATOM 767 N N . ARG A 1 100 ? 2.351 8.411 5.479 1.00 59.53 100 ARG A N 1
ATOM 768 C CA . ARG A 1 100 ? 3.506 8.301 6.376 1.00 59.53 100 ARG A CA 1
ATOM 769 C C . ARG A 1 100 ? 3.218 9.143 7.625 1.00 59.53 100 ARG A C 1
ATOM 771 O O . ARG A 1 100 ? 3.854 10.156 7.868 1.00 59.53 100 ARG A O 1
ATOM 778 N N . GLY A 1 101 ? 2.155 8.787 8.338 1.00 70.25 101 GLY A N 1
ATOM 779 C CA . GLY A 1 101 ? 1.735 9.393 9.587 1.00 70.25 101 GLY A CA 1
ATOM 780 C C . GLY A 1 101 ? 2.431 8.724 10.764 1.00 70.25 101 GLY A C 1
ATOM 781 O O . GLY A 1 101 ? 3.060 7.669 10.629 1.00 70.25 101 GLY A O 1
ATOM 782 N N . ARG A 1 102 ? 2.301 9.343 11.939 1.00 64.19 102 ARG A N 1
ATOM 783 C CA . ARG A 1 102 ? 2.740 8.760 13.208 1.00 64.19 102 ARG A CA 1
ATOM 784 C C . ARG A 1 102 ? 2.146 7.356 13.339 1.00 64.19 102 ARG A C 1
ATOM 786 O O . ARG A 1 102 ? 0.932 7.197 13.220 1.00 64.19 102 ARG A O 1
ATOM 793 N N . LYS A 1 103 ? 2.997 6.351 13.587 1.00 65.19 103 LYS A N 1
ATOM 794 C CA . LYS A 1 103 ? 2.531 4.991 13.890 1.00 65.19 103 LYS A CA 1
ATOM 795 C 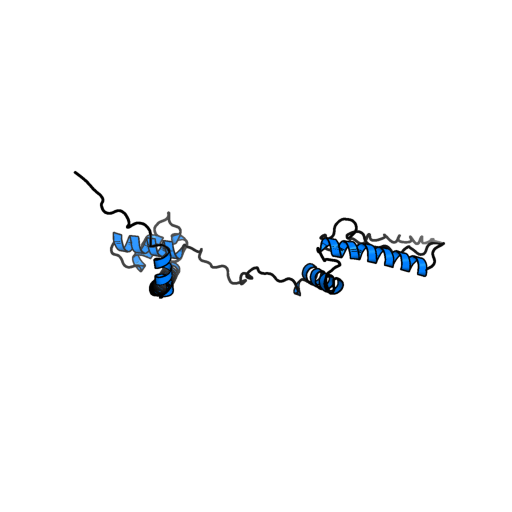C . LYS A 1 103 ? 1.504 5.084 15.027 1.00 65.19 103 LYS A C 1
ATOM 797 O O . LYS A 1 103 ? 1.814 5.737 16.031 1.00 65.19 103 LYS A O 1
ATOM 802 N N . PRO A 1 104 ? 0.305 4.493 14.889 1.00 64.56 104 PRO A N 1
ATOM 803 C CA . PRO A 1 104 ? -0.650 4.486 15.982 1.00 64.56 104 PRO A CA 1
ATOM 804 C C . PRO A 1 104 ? 0.021 3.835 17.191 1.00 64.56 104 PRO A C 1
ATOM 806 O O . PRO A 1 104 ? 0.528 2.723 17.105 1.00 64.56 104 PRO A O 1
ATOM 809 N N . SER A 1 105 ? 0.070 4.550 18.317 1.00 67.25 105 SER A N 1
ATOM 810 C CA . SER A 1 105 ? 0.654 4.041 19.568 1.00 67.25 105 SER A CA 1
ATOM 811 C C . SER A 1 105 ? -0.242 3.003 20.255 1.00 67.25 105 SER A C 1
ATOM 813 O O . SER A 1 105 ? 0.025 2.602 21.383 1.00 67.25 105 SER A O 1
ATOM 815 N N . TRP A 1 106 ? -1.360 2.662 19.623 1.00 74.44 106 TRP A N 1
ATOM 816 C CA . TRP A 1 106 ? -2.406 1.796 20.127 1.00 74.44 106 TRP A CA 1
ATOM 817 C C . TRP A 1 106 ? -2.675 0.744 19.057 1.00 74.44 106 TRP A C 1
ATOM 819 O O . TRP A 1 106 ? -2.981 1.106 17.920 1.00 74.44 106 TRP A O 1
ATOM 829 N N . ASN A 1 107 ? -2.515 -0.536 19.395 1.00 76.69 107 ASN A N 1
ATOM 830 C CA . ASN A 1 107 ? -2.757 -1.606 18.432 1.00 76.69 107 ASN A CA 1
ATOM 831 C C . ASN A 1 107 ? -4.241 -1.639 18.053 1.00 76.69 107 ASN A C 1
ATOM 833 O O . ASN A 1 107 ? -5.122 -1.453 18.898 1.00 76.69 107 ASN A O 1
ATOM 837 N N . ASN A 1 108 ? -4.514 -1.897 16.775 1.00 74.12 108 ASN A N 1
ATOM 838 C CA . ASN A 1 108 ? -5.873 -2.122 16.298 1.00 74.12 108 ASN A CA 1
ATOM 839 C C . ASN A 1 108 ? -6.484 -3.307 17.070 1.00 74.12 108 ASN A C 1
ATOM 841 O O . ASN A 1 108 ? -5.829 -4.330 17.231 1.00 74.12 108 ASN A O 1
ATOM 845 N N . GLY A 1 109 ? -7.713 -3.152 17.571 1.00 80.38 109 GLY A N 1
ATOM 846 C CA . GLY A 1 109 ? -8.418 -4.177 18.358 1.00 80.38 109 GLY A CA 1
ATOM 847 C C . GLY A 1 109 ? -8.387 -3.959 19.875 1.00 80.38 109 GLY A C 1
ATOM 848 O O . GLY A 1 109 ? -9.424 -4.113 20.513 1.00 80.38 109 GLY A O 1
ATOM 849 N N . LEU A 1 110 ? -7.286 -3.440 20.440 1.00 86.12 110 LEU A N 1
ATOM 850 C CA . LEU A 1 110 ? -7.155 -3.241 21.898 1.00 86.12 110 LEU A CA 1
ATOM 851 C C . LEU A 1 110 ? -8.251 -2.351 22.500 1.00 86.12 110 LEU A C 1
ATOM 853 O O . LEU A 1 110 ? -8.607 -2.497 23.663 1.00 86.12 110 LEU A O 1
ATOM 857 N N . GLY A 1 111 ? -8.779 -1.397 21.727 1.00 90.19 111 GLY A N 1
ATOM 858 C CA . GLY A 1 111 ? -9.869 -0.538 22.197 1.00 90.19 111 GLY A CA 1
ATOM 859 C C . GLY A 1 111 ? -11.174 -1.306 22.424 1.00 90.19 111 GLY A C 1
ATOM 860 O O . GLY A 1 111 ? -11.889 -1.015 23.376 1.00 90.19 111 GLY A O 1
ATOM 861 N N . ILE A 1 112 ? -11.460 -2.297 21.576 1.00 90.25 112 ILE A N 1
ATOM 862 C CA . ILE A 1 112 ? -12.669 -3.125 21.660 1.00 90.25 112 ILE A CA 1
ATOM 863 C C . ILE A 1 112 ? -12.548 -4.083 22.846 1.00 90.25 112 ILE A C 1
ATOM 865 O O . ILE A 1 112 ? -13.477 -4.184 23.644 1.00 90.25 112 ILE A O 1
ATOM 869 N N . ASP A 1 113 ? -11.386 -4.724 23.001 1.00 93.38 113 ASP A N 1
ATOM 870 C CA . ASP A 1 113 ? -11.123 -5.602 24.145 1.00 93.38 113 ASP A CA 1
ATOM 871 C C . ASP A 1 113 ? -11.233 -4.840 25.471 1.00 93.38 113 ASP A C 1
ATOM 873 O O . ASP A 1 113 ? -11.858 -5.329 26.411 1.00 93.38 113 ASP A O 1
ATOM 877 N N . LEU A 1 114 ? -10.717 -3.604 25.520 1.00 94.44 114 LEU A N 1
ATOM 878 C CA . LEU A 1 114 ? -10.834 -2.742 26.695 1.00 94.44 114 LEU A CA 1
ATOM 879 C C . LEU A 1 114 ? -12.298 -2.454 27.051 1.00 94.44 114 LEU A C 1
ATOM 881 O O . LEU A 1 114 ? -12.656 -2.539 28.221 1.00 94.44 114 LEU A O 1
ATOM 885 N N . VAL A 1 115 ? -13.144 -2.118 26.071 1.00 94.94 115 VAL A N 1
ATOM 886 C CA . VAL A 1 115 ? -14.580 -1.875 26.316 1.00 94.94 115 VAL A CA 1
ATOM 887 C C . VAL A 1 115 ? -15.256 -3.144 26.833 1.00 94.94 115 VAL A C 1
ATOM 889 O O . VAL A 1 115 ? -15.920 -3.093 27.865 1.00 94.94 115 VAL A O 1
ATOM 892 N N . ARG A 1 116 ? -15.015 -4.294 26.189 1.00 94.69 116 ARG A N 1
ATOM 893 C CA . ARG A 1 116 ? -15.599 -5.583 26.592 1.00 94.69 116 ARG A CA 1
ATOM 894 C C . ARG A 1 116 ? -15.237 -5.958 28.030 1.00 94.69 116 ARG A C 1
ATOM 896 O O . ARG A 1 116 ? -16.101 -6.379 28.793 1.00 94.69 116 ARG A O 1
ATOM 903 N N . GLU A 1 117 ? -13.968 -5.822 28.404 1.00 95.06 117 GLU A N 1
ATOM 904 C CA . GLU A 1 117 ? -13.511 -6.166 29.752 1.00 95.06 117 GLU A CA 1
ATOM 905 C C . GLU A 1 117 ? -14.005 -5.188 30.820 1.00 95.06 117 GLU A C 1
ATOM 907 O O . GLU A 1 117 ? -14.354 -5.615 31.923 1.00 95.06 117 GLU A O 1
ATOM 912 N N . VAL A 1 118 ? -14.057 -3.889 30.501 1.00 95.69 118 VAL A N 1
ATOM 913 C CA . VAL A 1 118 ? -14.636 -2.884 31.400 1.00 95.69 118 VAL A CA 1
ATOM 914 C C . VAL A 1 118 ? -16.110 -3.196 31.633 1.00 95.69 118 VAL A C 1
ATOM 916 O O . VAL A 1 118 ? -16.518 -3.287 32.788 1.00 95.69 118 VAL A O 1
ATOM 919 N N . ASP A 1 119 ? -16.884 -3.429 30.573 1.00 95.19 119 ASP A N 1
ATOM 920 C CA . ASP A 1 119 ? -18.314 -3.730 30.677 1.00 95.19 119 ASP A CA 1
ATOM 921 C C . ASP A 1 119 ? -18.565 -5.028 31.471 1.00 95.19 119 ASP A C 1
ATOM 923 O O . ASP A 1 119 ? -19.450 -5.059 32.329 1.00 95.19 119 ASP A O 1
ATOM 927 N N . ALA A 1 120 ? -17.738 -6.066 31.287 1.00 95.12 120 ALA A N 1
ATOM 928 C CA . ALA A 1 120 ? -17.819 -7.303 32.071 1.00 95.12 120 ALA A CA 1
ATOM 929 C C . ALA A 1 120 ? -17.595 -7.065 33.579 1.00 95.12 120 ALA A C 1
ATOM 931 O O . ALA A 1 120 ? -18.332 -7.594 34.421 1.00 95.12 120 ALA A O 1
ATOM 932 N N . LEU A 1 121 ? -16.616 -6.229 33.946 1.00 95.00 121 LEU A N 1
ATOM 933 C CA . LEU A 1 121 ? -16.399 -5.848 35.346 1.00 95.00 121 LEU A CA 1
ATOM 934 C C . LEU A 1 121 ? -17.524 -4.972 35.900 1.00 95.00 121 LEU A C 1
ATOM 936 O O . LEU A 1 121 ? -17.923 -5.154 37.054 1.00 95.00 121 LEU A O 1
ATOM 940 N N . GLN A 1 122 ? -18.059 -4.049 35.095 1.00 95.62 122 GLN A N 1
ATOM 941 C CA . GLN A 1 122 ? -19.200 -3.228 35.499 1.00 95.62 122 GLN A CA 1
ATOM 942 C C . GLN A 1 122 ? -20.427 -4.095 35.802 1.00 95.62 122 GLN A C 1
ATOM 944 O O . GLN A 1 122 ? -21.090 -3.861 36.811 1.00 95.62 122 GLN A O 1
ATOM 949 N N . GLN A 1 123 ? -20.695 -5.116 34.985 1.00 93.81 123 GLN A N 1
ATOM 950 C CA . GLN A 1 123 ? -21.806 -6.049 35.199 1.00 93.81 123 GLN A CA 1
ATOM 951 C C . GLN A 1 123 ? -21.597 -6.924 36.440 1.00 93.81 123 GLN A C 1
ATOM 953 O O . GLN A 1 123 ? -22.522 -7.095 37.232 1.00 93.81 123 GLN A O 1
ATOM 958 N N . THR A 1 124 ? -20.377 -7.428 36.645 1.00 94.19 124 THR A N 1
ATOM 959 C CA . THR A 1 124 ? -20.074 -8.363 37.742 1.00 94.19 124 THR A CA 1
ATOM 960 C C . THR A 1 124 ? -20.075 -7.672 39.106 1.00 94.19 124 THR A C 1
ATOM 962 O O . THR A 1 124 ? -20.630 -8.191 40.071 1.00 94.19 124 THR A O 1
ATOM 965 N N . LYS A 1 125 ? -19.448 -6.493 39.204 1.00 92.56 125 LYS A N 1
ATOM 966 C CA . LYS A 1 125 ? -19.181 -5.821 40.488 1.00 92.56 125 LYS A CA 1
ATOM 967 C C . LYS A 1 125 ? -19.978 -4.531 40.702 1.00 92.56 125 LYS A C 1
ATOM 969 O O . LYS A 1 125 ? -19.814 -3.893 41.737 1.00 92.56 125 LYS A O 1
ATOM 974 N N . LYS A 1 126 ? -20.819 -4.129 39.738 1.00 91.81 126 LYS A N 1
ATOM 975 C CA . LYS A 1 126 ? -21.652 -2.909 39.786 1.00 91.81 126 LYS A CA 1
ATOM 976 C C . LYS A 1 126 ? -20.858 -1.639 40.123 1.00 91.81 126 LYS A C 1
ATOM 978 O O . LYS A 1 126 ? -21.277 -0.828 40.943 1.00 91.81 126 LYS A O 1
ATOM 983 N N . MET A 1 127 ? -19.704 -1.457 39.479 1.00 94.12 127 MET A N 1
ATOM 984 C CA . MET A 1 127 ? -18.821 -0.305 39.698 1.00 94.12 127 MET A CA 1
ATOM 985 C C . MET A 1 127 ? -18.802 0.681 38.523 1.00 94.12 127 MET A C 1
ATOM 987 O O . MET A 1 127 ? -19.171 0.362 37.387 1.00 94.12 127 MET A O 1
ATOM 991 N N . ASN A 1 128 ? -18.332 1.902 38.788 1.00 95.19 128 ASN A N 1
ATOM 992 C CA . ASN A 1 128 ? -18.162 2.919 37.750 1.00 95.19 128 ASN A CA 1
ATOM 993 C C . ASN A 1 128 ? -17.018 2.530 36.788 1.00 95.19 128 ASN A C 1
ATOM 995 O O . ASN A 1 128 ? -16.049 1.892 37.193 1.00 95.19 128 ASN A O 1
ATOM 999 N N . TYR A 1 129 ? -17.077 2.954 35.523 1.00 93.81 129 TYR A N 1
ATOM 1000 C CA . TYR A 1 129 ? -16.099 2.582 34.493 1.00 93.81 129 TYR A CA 1
ATOM 1001 C C . TYR A 1 129 ? -14.673 3.011 34.868 1.00 93.81 129 TYR A C 1
ATOM 1003 O O . TYR A 1 129 ? -13.715 2.311 34.566 1.00 93.81 129 TYR A O 1
ATOM 1011 N N . GLN A 1 130 ? -14.512 4.140 35.568 1.00 95.62 130 GLN A N 1
ATOM 1012 C CA . GLN A 1 130 ? -13.197 4.581 36.046 1.00 95.62 130 GLN A CA 1
ATOM 1013 C C . GLN A 1 130 ? -12.619 3.628 37.099 1.00 95.62 130 GLN A C 1
ATOM 1015 O O . GLN A 1 130 ? -11.424 3.339 37.067 1.00 95.62 130 GLN A O 1
ATOM 1020 N N 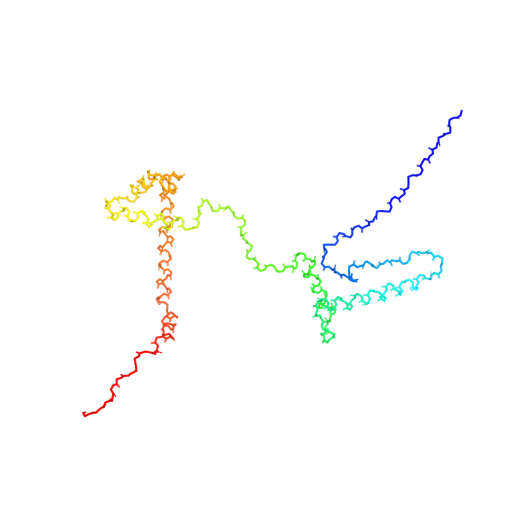. GLN A 1 131 ? -13.465 3.120 38.000 1.00 96.19 131 GLN A N 1
ATOM 1021 C CA . GLN A 1 131 ? -13.078 2.126 39.002 1.00 96.19 131 GLN A CA 1
ATOM 1022 C C . GLN A 1 131 ? -12.767 0.784 38.332 1.00 96.19 131 GLN A C 1
ATOM 1024 O O . GLN A 1 131 ? -11.741 0.189 38.645 1.00 96.19 131 GLN A O 1
ATOM 1029 N N . ALA A 1 132 ? -13.568 0.375 37.343 1.00 96.31 132 ALA A N 1
ATOM 1030 C CA . ALA A 1 132 ? -13.331 -0.838 36.560 1.00 96.31 132 ALA A CA 1
ATOM 1031 C C . ALA A 1 132 ? -11.994 -0.785 35.807 1.00 96.31 132 ALA A C 1
ATOM 1033 O O . ALA A 1 132 ? -11.213 -1.727 35.874 1.00 96.31 132 ALA A O 1
ATOM 1034 N N . ILE A 1 133 ? -11.663 0.339 35.160 1.00 96.31 133 ILE A N 1
ATOM 1035 C CA . ILE A 1 133 ? -10.356 0.518 34.502 1.00 96.31 133 ILE A CA 1
ATOM 1036 C C . ILE A 1 133 ? -9.216 0.497 35.531 1.00 96.31 133 ILE A C 1
ATOM 1038 O O . ILE A 1 133 ? -8.158 -0.084 35.277 1.00 96.31 133 ILE A O 1
ATOM 1042 N N . ALA A 1 134 ? -9.406 1.129 36.693 1.00 95.81 134 ALA A N 1
ATOM 1043 C CA . ALA A 1 134 ? -8.413 1.100 37.762 1.00 95.81 134 ALA A CA 1
ATOM 1044 C C . ALA A 1 134 ? -8.193 -0.322 38.299 1.00 95.81 134 ALA A C 1
ATOM 1046 O O . ALA A 1 134 ? -7.063 -0.665 38.641 1.00 95.81 134 ALA A O 1
ATOM 1047 N N . GLU A 1 135 ? -9.241 -1.144 38.342 1.00 95.25 135 GLU A N 1
ATOM 1048 C CA . GLU A 1 135 ? -9.166 -2.547 38.733 1.00 95.25 135 GLU A CA 1
ATOM 1049 C C . GLU A 1 135 ? -8.494 -3.411 37.657 1.00 95.25 135 GLU A C 1
ATOM 1051 O O . GLU A 1 135 ? -7.534 -4.105 37.978 1.00 95.25 135 GLU A O 1
ATOM 1056 N N . LEU A 1 136 ? -8.862 -3.263 36.378 1.00 94.44 136 LEU A N 1
ATOM 1057 C CA . LEU A 1 136 ? -8.199 -3.949 35.252 1.00 94.44 136 LEU A CA 1
ATOM 1058 C C . LEU A 1 136 ? -6.696 -3.701 35.199 1.00 94.44 136 LEU A C 1
ATOM 1060 O O . LEU A 1 136 ? -5.928 -4.554 34.765 1.00 94.44 136 LEU A O 1
ATOM 1064 N N . ARG A 1 137 ? -6.262 -2.513 35.618 1.00 94.88 137 ARG A N 1
ATOM 1065 C CA . ARG A 1 137 ? -4.843 -2.161 35.658 1.00 94.88 137 ARG A CA 1
ATOM 1066 C C . ARG A 1 137 ? -4.086 -2.880 36.785 1.00 94.88 137 ARG A C 1
ATOM 1068 O O . ARG A 1 137 ? -2.862 -2.993 36.696 1.00 94.88 137 ARG A O 1
ATOM 1075 N N . LYS A 1 138 ? -4.773 -3.324 37.846 1.00 94.06 138 LYS A N 1
ATOM 1076 C CA . LYS A 1 138 ? -4.167 -4.096 38.947 1.00 94.06 138 LYS A CA 1
ATOM 1077 C C . LYS A 1 138 ? -3.871 -5.537 38.530 1.00 94.06 138 LYS A C 1
ATOM 1079 O O . LYS A 1 138 ? -2.909 -6.112 39.041 1.00 94.06 138 LYS A O 1
ATOM 1084 N N . ASP A 1 139 ? -4.642 -6.081 37.591 1.00 91.81 139 ASP A N 1
ATOM 1085 C CA . ASP A 1 139 ? -4.448 -7.430 37.062 1.00 91.81 139 ASP A CA 1
ATOM 1086 C C . ASP A 1 139 ? -3.101 -7.528 36.331 1.00 91.81 139 ASP A C 1
ATOM 1088 O O . ASP A 1 139 ? -2.864 -6.878 35.311 1.00 91.81 139 ASP A O 1
ATOM 1092 N N . LYS A 1 140 ? -2.184 -8.344 36.866 1.00 86.81 140 LYS A N 1
ATOM 1093 C CA . LYS A 1 140 ? -0.824 -8.492 36.315 1.00 86.81 140 LYS A CA 1
ATOM 1094 C C . LYS A 1 140 ? -0.783 -9.308 35.025 1.00 86.81 140 LYS A C 1
ATOM 1096 O O . LYS A 1 140 ? 0.162 -9.154 34.261 1.00 86.81 140 LYS A O 1
ATOM 1101 N N . GLU A 1 141 ? -1.777 -10.162 34.812 1.00 89.25 141 GLU A N 1
ATOM 1102 C CA . GLU A 1 141 ? -1.872 -11.044 33.645 1.00 89.25 141 GLU A CA 1
ATOM 1103 C C . GLU A 1 141 ? -2.308 -10.294 32.383 1.00 89.25 141 GLU A C 1
ATOM 1105 O O . GLU A 1 141 ? -2.069 -10.745 31.266 1.00 89.25 141 GLU A O 1
ATOM 1110 N N . LYS A 1 142 ? -2.932 -9.124 32.551 1.00 89.12 142 LYS A N 1
ATOM 1111 C CA . LYS A 1 142 ? -3.530 -8.369 31.455 1.00 89.12 142 LYS A CA 1
ATOM 1112 C C . LYS A 1 142 ? -2.584 -7.295 30.910 1.00 89.12 142 LYS A C 1
ATOM 1114 O O . LYS A 1 142 ? -1.830 -6.677 31.669 1.00 89.12 142 LYS A O 1
ATOM 1119 N N . PRO A 1 143 ? -2.673 -6.962 29.607 1.00 90.44 143 PRO A N 1
ATOM 1120 C CA . PRO A 1 143 ? -1.802 -5.962 28.982 1.00 90.44 143 PRO A CA 1
ATOM 1121 C C . PRO A 1 143 ? -2.070 -4.524 29.463 1.00 90.44 143 PRO A C 1
ATOM 1123 O O . PRO A 1 143 ? -1.302 -3.610 29.158 1.00 90.44 143 PRO A O 1
ATOM 1126 N N . TRP A 1 144 ? -3.141 -4.296 30.230 1.00 92.88 144 TRP A N 1
ATOM 1127 C CA . TRP A 1 144 ? -3.568 -2.969 30.682 1.00 92.88 144 TRP A CA 1
ATOM 1128 C C . TRP A 1 144 ? -2.589 -2.305 31.650 1.00 92.88 144 TRP A C 1
ATOM 1130 O O . TRP A 1 144 ? -2.511 -1.075 31.693 1.00 92.88 144 TRP A O 1
ATOM 1140 N N . ARG A 1 145 ? -1.800 -3.096 32.389 1.00 91.88 145 ARG A N 1
ATOM 1141 C CA . ARG A 1 145 ? -0.833 -2.601 33.381 1.00 91.88 145 ARG A CA 1
ATOM 1142 C C . ARG A 1 145 ? 0.224 -1.667 32.782 1.00 91.88 145 ARG A C 1
ATOM 1144 O O . ARG A 1 145 ? 0.669 -0.739 33.459 1.00 91.88 145 ARG A O 1
ATOM 1151 N N . THR A 1 146 ? 0.590 -1.890 31.521 1.00 91.44 146 THR A N 1
ATOM 1152 C CA . THR A 1 146 ? 1.591 -1.104 30.781 1.00 91.44 146 THR A CA 1
ATOM 1153 C C . THR A 1 146 ? 1.134 0.333 30.522 1.00 91.44 146 THR A C 1
ATOM 1155 O O . THR A 1 146 ? 1.954 1.228 30.321 1.00 91.44 146 THR A O 1
ATOM 1158 N N . TYR A 1 147 ? -0.175 0.584 30.544 1.00 91.88 147 TYR A N 1
ATOM 1159 C CA . TYR A 1 147 ? -0.747 1.886 30.232 1.00 91.88 147 TYR A CA 1
ATOM 1160 C C . TYR A 1 147 ? -1.075 2.682 31.501 1.00 91.88 147 TYR A C 1
ATOM 1162 O O . TYR A 1 147 ? -1.393 2.148 32.567 1.00 91.88 147 TYR A O 1
ATOM 1170 N N . THR A 1 148 ? -1.008 4.009 31.391 1.00 93.88 148 THR A N 1
ATOM 1171 C CA . THR A 1 148 ? -1.412 4.906 32.478 1.00 93.88 148 THR A CA 1
ATOM 1172 C C . THR A 1 148 ? -2.937 4.979 32.570 1.00 93.88 148 THR A C 1
ATOM 1174 O O . THR A 1 148 ? -3.638 4.908 31.560 1.00 93.88 148 THR A O 1
ATOM 1177 N N . LEU A 1 149 ? -3.468 5.162 33.783 1.00 94.62 149 LEU A N 1
ATOM 1178 C CA . LEU A 1 149 ? -4.915 5.262 34.011 1.00 94.62 149 LEU A CA 1
ATOM 1179 C C . LEU A 1 149 ? -5.592 6.354 33.144 1.00 94.62 149 LEU A C 1
ATOM 1181 O O . LEU A 1 149 ? -6.601 6.043 32.509 1.00 94.62 149 LEU A O 1
ATOM 1185 N N . PRO A 1 150 ? -5.044 7.584 33.013 1.00 95.38 150 PRO A N 1
ATOM 1186 C CA . PRO A 1 150 ? -5.637 8.608 32.145 1.00 95.38 150 PRO A CA 1
ATOM 1187 C C . PRO A 1 150 ? -5.667 8.208 30.662 1.00 95.38 150 PRO A C 1
ATOM 1189 O O . PRO A 1 150 ? -6.621 8.532 29.949 1.00 95.38 150 PRO A O 1
ATOM 1192 N N . ASN A 1 151 ? -4.649 7.472 30.198 1.00 93.31 151 ASN A N 1
ATOM 1193 C CA . ASN A 1 151 ? -4.587 6.970 28.826 1.00 93.31 151 ASN A CA 1
ATOM 1194 C C . ASN A 1 151 ? -5.696 5.937 28.593 1.00 93.31 151 ASN A C 1
ATOM 1196 O O . ASN A 1 151 ? -6.492 6.105 27.674 1.00 93.31 151 ASN A O 1
ATOM 1200 N N . LEU A 1 152 ? -5.841 4.952 29.486 1.00 94.44 152 LEU A N 1
ATOM 1201 C CA . LEU A 1 152 ? -6.908 3.948 29.399 1.00 94.44 152 LEU A CA 1
ATOM 1202 C C . LEU A 1 152 ? -8.309 4.577 29.403 1.00 94.44 152 LEU A C 1
ATOM 1204 O O . LEU A 1 152 ? -9.149 4.199 28.592 1.00 94.44 152 LEU A O 1
ATOM 1208 N N . ILE A 1 153 ? -8.553 5.583 30.249 1.00 95.62 153 ILE A N 1
ATOM 1209 C CA . ILE A 1 153 ? -9.833 6.313 30.274 1.00 95.62 153 ILE A CA 1
ATOM 1210 C C . ILE A 1 153 ? -10.108 6.996 28.930 1.00 95.62 153 ILE A C 1
ATOM 1212 O O . ILE A 1 153 ? -11.216 6.901 28.396 1.00 95.62 153 ILE A O 1
ATOM 1216 N N . THR A 1 154 ? -9.106 7.684 28.381 1.00 94.19 154 THR A N 1
ATOM 1217 C CA . THR A 1 154 ? -9.227 8.374 27.089 1.00 94.19 154 THR A CA 1
ATOM 1218 C C . THR A 1 154 ? -9.524 7.375 25.974 1.00 94.19 154 THR A C 1
ATOM 1220 O O . THR A 1 154 ? -10.476 7.560 25.216 1.00 94.19 154 THR A O 1
ATOM 1223 N N . ARG A 1 155 ? -8.785 6.264 25.937 1.00 91.56 155 ARG A N 1
ATOM 1224 C CA . ARG A 1 155 ? -8.944 5.207 24.931 1.00 91.56 155 ARG A CA 1
ATOM 1225 C C . ARG A 1 155 ? -10.276 4.488 25.030 1.00 91.56 155 ARG A C 1
ATOM 1227 O O . ARG A 1 155 ? -10.901 4.248 24.005 1.00 91.56 155 ARG A O 1
ATOM 1234 N N . HIS A 1 156 ? -10.751 4.218 26.240 1.00 94.69 156 HIS A N 1
ATOM 1235 C CA . HIS A 1 156 ? -12.080 3.655 26.454 1.00 94.69 156 HIS A CA 1
ATOM 1236 C C . HIS A 1 156 ? -13.177 4.577 25.891 1.00 94.69 156 HIS A C 1
ATOM 1238 O O . HIS A 1 156 ? -14.085 4.118 25.201 1.00 94.69 156 HIS A O 1
ATOM 1244 N N . ARG A 1 157 ? -13.077 5.898 26.114 1.00 94.12 157 ARG A N 1
ATOM 1245 C CA . ARG A 1 157 ? -14.028 6.873 25.546 1.00 94.12 157 ARG A CA 1
ATOM 1246 C C . ARG A 1 157 ? -13.980 6.905 24.020 1.00 94.12 157 ARG A C 1
ATOM 1248 O O . ARG A 1 157 ? -15.032 6.936 23.387 1.00 94.12 157 ARG A O 1
ATOM 1255 N N . GLU A 1 158 ? -12.784 6.914 23.436 1.00 92.44 158 GLU A N 1
ATOM 1256 C CA . GLU A 1 158 ? -12.600 6.864 21.980 1.00 92.44 158 GLU A CA 1
ATOM 1257 C C . GLU A 1 158 ? -13.189 5.582 21.381 1.00 92.44 158 GLU A C 1
ATOM 1259 O O . GLU A 1 158 ? -13.957 5.655 20.423 1.00 92.44 158 GLU A O 1
ATOM 1264 N N . ALA A 1 159 ? -12.897 4.426 21.984 1.00 92.94 159 ALA A N 1
ATOM 1265 C CA . ALA A 1 159 ? -13.411 3.132 21.550 1.00 92.94 159 ALA A CA 1
ATOM 1266 C C . ALA A 1 159 ? -14.942 3.071 21.629 1.00 92.94 159 ALA A C 1
ATOM 1268 O O . ALA A 1 159 ? -15.587 2.692 20.653 1.00 92.94 159 ALA A O 1
ATOM 1269 N N . ARG A 1 160 ? -15.538 3.544 22.732 1.00 93.38 160 ARG A N 1
ATOM 1270 C CA . ARG A 1 160 ? -17.000 3.598 22.888 1.00 93.38 160 ARG A CA 1
ATOM 1271 C C . ARG A 1 160 ? -17.657 4.516 21.848 1.00 93.38 160 ARG A C 1
ATOM 1273 O O . ARG A 1 160 ? -18.693 4.162 21.292 1.00 93.38 160 ARG A O 1
ATOM 1280 N N . ARG A 1 161 ? -17.053 5.671 21.533 1.00 91.81 161 ARG A N 1
ATOM 1281 C CA . ARG A 1 161 ? -17.542 6.558 20.454 1.00 91.81 161 ARG A CA 1
ATOM 1282 C C . ARG A 1 161 ? -17.459 5.885 19.087 1.00 91.81 161 ARG A C 1
ATOM 1284 O O . ARG A 1 161 ? -18.405 5.981 18.310 1.00 91.81 161 ARG A O 1
ATOM 1291 N N . ALA A 1 162 ? -16.349 5.208 18.799 1.00 88.50 162 ALA A N 1
ATOM 1292 C CA . ALA A 1 162 ? -16.166 4.489 17.543 1.00 88.50 162 ALA A CA 1
ATOM 1293 C C . ALA A 1 162 ? -17.186 3.349 17.392 1.00 88.50 162 ALA A C 1
ATOM 1295 O O . ALA A 1 162 ? -17.755 3.173 16.317 1.00 88.50 162 ALA A O 1
ATOM 1296 N N . GLU A 1 163 ? -17.473 2.618 18.471 1.00 89.06 163 GLU A N 1
ATOM 1297 C CA . GLU A 1 163 ? -18.487 1.565 18.471 1.00 89.06 163 GLU A CA 1
ATOM 1298 C C . GLU A 1 163 ? -19.895 2.127 18.253 1.00 89.06 163 GLU A C 1
ATOM 1300 O O . GLU A 1 163 ? -20.624 1.623 17.402 1.00 89.06 163 GLU A O 1
ATOM 1305 N N . GLN A 1 164 ? -20.267 3.201 18.955 1.00 90.31 164 GLN A N 1
ATOM 1306 C CA . GLN A 1 164 ? -21.550 3.880 18.742 1.00 90.31 164 GLN A CA 1
ATOM 1307 C C . GLN A 1 164 ? -21.695 4.377 17.304 1.00 90.31 164 GLN A C 1
ATOM 1309 O O . GLN A 1 164 ? -22.748 4.209 16.696 1.00 90.31 164 GLN A O 1
ATOM 1314 N N . HIS A 1 165 ? -20.632 4.950 16.738 1.00 89.94 165 HIS A N 1
ATOM 1315 C CA . HIS A 1 165 ? -20.616 5.364 15.341 1.00 89.94 165 HIS A CA 1
ATOM 1316 C C . HIS A 1 165 ? -20.807 4.167 14.401 1.00 89.94 165 HIS A C 1
ATOM 1318 O O . HIS A 1 165 ? -21.609 4.239 13.475 1.00 89.94 165 HIS A O 1
ATOM 1324 N N . ARG A 1 166 ? -20.129 3.042 14.664 1.00 87.62 166 ARG A N 1
ATOM 1325 C CA . ARG A 1 166 ? -20.306 1.804 13.892 1.00 87.62 166 ARG A CA 1
ATOM 1326 C C . ARG A 1 166 ? -21.741 1.289 13.980 1.00 87.62 166 ARG A C 1
ATOM 1328 O O . ARG A 1 166 ? -22.299 0.942 12.950 1.00 87.62 166 ARG A O 1
ATOM 1335 N N . ARG A 1 167 ? -22.342 1.274 15.175 1.00 88.12 167 ARG A N 1
ATOM 1336 C CA . ARG A 1 167 ? -23.741 0.861 15.378 1.00 88.12 167 ARG A CA 1
ATOM 1337 C C . ARG A 1 167 ? -24.705 1.749 14.594 1.00 88.12 167 ARG A C 1
ATOM 1339 O O . ARG A 1 167 ? -25.538 1.214 13.884 1.00 88.12 167 ARG A O 1
ATOM 1346 N N . ARG A 1 168 ? -24.525 3.073 14.633 1.00 90.31 168 ARG A N 1
ATOM 1347 C CA . ARG A 1 168 ? -25.334 4.016 13.840 1.00 90.31 168 ARG A CA 1
ATOM 1348 C C . ARG A 1 168 ? -25.198 3.791 12.340 1.00 90.31 168 ARG A C 1
ATOM 1350 O O . ARG A 1 168 ? -26.189 3.856 11.632 1.00 90.31 168 ARG A O 1
ATOM 1357 N N . LEU A 1 169 ? -23.984 3.535 11.853 1.00 87.69 169 LEU A N 1
ATOM 1358 C CA . LEU A 1 169 ? -23.781 3.223 10.439 1.00 87.69 169 LEU A CA 1
ATOM 1359 C C . LEU A 1 169 ? -24.462 1.910 10.051 1.00 87.69 169 LEU A C 1
ATOM 1361 O O . LEU A 1 169 ? -25.063 1.844 8.989 1.00 87.69 169 LEU A O 1
ATOM 1365 N N . VAL A 1 170 ? -24.378 0.882 10.898 1.00 87.12 170 VAL A N 1
ATOM 1366 C CA . VAL A 1 170 ? -25.076 -0.391 10.669 1.00 87.12 170 VAL A CA 1
ATOM 1367 C C . VAL A 1 170 ? -26.586 -0.170 10.654 1.00 87.12 170 VAL A C 1
ATOM 1369 O O . VAL A 1 170 ? -27.228 -0.576 9.700 1.00 87.12 170 VAL A O 1
ATOM 1372 N N . GLU A 1 171 ? -27.131 0.563 11.621 1.00 86.56 171 GLU A N 1
ATOM 1373 C CA . GLU A 1 171 ? -28.555 0.911 11.683 1.00 86.56 171 GLU A CA 1
ATOM 1374 C C . GLU A 1 171 ? -29.008 1.713 10.451 1.00 86.56 171 GLU A C 1
ATOM 1376 O O . GLU A 1 171 ? -30.051 1.427 9.876 1.00 86.56 171 GLU A O 1
ATOM 1381 N N . GLN A 1 172 ? -28.204 2.669 9.973 1.00 87.00 172 GLN A N 1
ATOM 1382 C CA . GLN A 1 172 ? -28.478 3.406 8.731 1.00 87.00 172 GLN A CA 1
ATOM 1383 C C . GLN A 1 172 ? -28.423 2.513 7.488 1.00 87.00 172 GLN A C 1
ATOM 1385 O O . GLN A 1 172 ? -29.209 2.699 6.560 1.00 87.00 172 GLN A O 1
ATOM 1390 N N . LEU A 1 173 ? -27.491 1.559 7.452 1.00 82.50 173 LEU A N 1
ATOM 1391 C CA . LEU A 1 173 ? -27.396 0.588 6.368 1.00 82.50 173 LEU A CA 1
ATOM 1392 C C . LEU A 1 173 ? -28.573 -0.388 6.399 1.00 82.50 173 LEU A C 1
ATOM 1394 O O . LEU A 1 173 ? -29.105 -0.687 5.338 1.00 82.50 173 LEU A O 1
ATOM 1398 N N . GLU A 1 174 ? -29.012 -0.842 7.571 1.00 80.75 174 GLU A N 1
ATOM 1399 C CA . GLU A 1 174 ? -30.181 -1.716 7.760 1.00 80.75 174 GLU A CA 1
ATOM 1400 C C . GLU A 1 174 ? -31.506 -0.993 7.477 1.00 80.75 174 GLU A C 1
ATOM 1402 O O . GLU A 1 174 ? -32.424 -1.587 6.920 1.00 80.75 174 GLU A O 1
ATOM 1407 N N . ALA A 1 175 ? -31.599 0.300 7.792 1.00 79.50 175 ALA A N 1
ATOM 1408 C CA . ALA A 1 175 ? -32.765 1.131 7.492 1.00 79.50 175 ALA A CA 1
ATOM 1409 C C . ALA A 1 175 ? -32.824 1.608 6.027 1.00 79.50 175 ALA A C 1
ATOM 1411 O O . ALA A 1 175 ? -33.823 2.192 5.606 1.00 79.50 175 ALA A O 1
ATOM 1412 N N . SER A 1 176 ? -31.761 1.400 5.242 1.00 79.12 176 SER A N 1
ATOM 1413 C CA . SER A 1 176 ? -31.715 1.816 3.840 1.00 79.12 176 SER A CA 1
ATOM 1414 C C . SER A 1 176 ? -32.639 0.947 2.968 1.00 79.12 176 SER A C 1
ATOM 1416 O O . SER A 1 176 ? -32.595 -0.277 3.055 1.00 79.12 176 SER A O 1
ATOM 1418 N N . PRO A 1 177 ? -33.413 1.521 2.029 1.00 68.94 177 PRO A N 1
ATOM 1419 C CA . PRO A 1 177 ? -34.224 0.748 1.078 1.00 68.94 177 PRO A CA 1
ATOM 1420 C C . PRO A 1 177 ? -33.419 -0.300 0.286 1.00 68.94 177 PRO A C 1
ATOM 1422 O O . PRO A 1 177 ? -33.954 -1.316 -0.154 1.00 68.94 177 PRO A O 1
ATOM 1425 N N . LEU A 1 178 ? -32.110 -0.074 0.130 1.00 63.69 178 LEU A N 1
ATOM 1426 C CA . LEU A 1 178 ? -31.203 -0.963 -0.591 1.00 63.69 178 LEU A CA 1
ATOM 1427 C C . LEU A 1 178 ? -30.945 -2.290 0.148 1.00 63.69 178 LEU A C 1
ATOM 1429 O O . LEU A 1 178 ? -30.766 -3.322 -0.496 1.00 63.69 178 LEU A O 1
ATOM 1433 N N . SER A 1 179 ? -30.954 -2.297 1.484 1.00 59.31 179 SER A N 1
ATOM 1434 C CA . SER A 1 179 ? -30.811 -3.524 2.280 1.00 59.31 179 SER A CA 1
ATOM 1435 C C . SER A 1 179 ? -32.124 -4.307 2.381 1.00 59.31 179 SER A C 1
ATOM 1437 O O . SER A 1 179 ? -32.076 -5.535 2.376 1.00 59.31 179 SER A O 1
ATOM 1439 N N . GLN A 1 180 ? -33.288 -3.643 2.325 1.00 60.94 180 GLN A N 1
ATOM 1440 C CA . GLN A 1 180 ? -34.583 -4.320 2.122 1.00 60.94 180 GLN A CA 1
ATOM 1441 C C . GLN A 1 180 ? -34.665 -5.005 0.748 1.00 60.94 180 GLN A C 1
ATOM 1443 O O . GLN A 1 180 ? -35.103 -6.152 0.657 1.00 60.94 180 GLN A O 1
ATOM 1448 N N . ALA A 1 181 ? -34.173 -4.352 -0.310 1.00 57.91 181 ALA A N 1
ATOM 1449 C CA . ALA A 1 181 ? -34.116 -4.942 -1.649 1.00 57.91 181 ALA A CA 1
ATOM 1450 C C . ALA A 1 181 ? -33.144 -6.137 -1.731 1.00 57.91 181 ALA A C 1
ATOM 1452 O O . ALA A 1 181 ? -33.442 -7.130 -2.388 1.00 57.91 181 ALA A O 1
ATOM 1453 N N . MET A 1 182 ? -32.005 -6.083 -1.031 1.00 57.47 182 MET A N 1
ATOM 1454 C CA . MET A 1 182 ? -31.026 -7.182 -0.993 1.00 57.47 182 MET A CA 1
ATOM 1455 C C . MET A 1 182 ? -31.467 -8.352 -0.094 1.00 57.47 182 MET A C 1
ATOM 1457 O O . MET A 1 182 ? -31.158 -9.502 -0.401 1.00 57.47 182 MET A O 1
ATOM 1461 N N . GLY A 1 183 ? -32.222 -8.089 0.980 1.00 54.53 183 GLY A N 1
ATOM 1462 C CA . GLY A 1 183 ? -32.819 -9.131 1.825 1.00 54.53 183 GLY A CA 1
ATOM 1463 C C . GLY A 1 183 ? -33.912 -9.939 1.112 1.00 54.53 183 GLY A C 1
ATOM 1464 O O . GLY A 1 183 ? -34.042 -11.138 1.351 1.00 54.53 183 GLY A O 1
ATOM 1465 N N . ALA A 1 184 ? -34.640 -9.321 0.175 1.00 50.53 184 ALA A N 1
ATOM 1466 C CA . ALA A 1 184 ? -35.651 -9.997 -0.643 1.00 50.53 184 ALA A CA 1
ATOM 1467 C C . ALA A 1 184 ? -35.057 -10.971 -1.685 1.00 50.53 184 ALA A C 1
ATOM 1469 O O . ALA A 1 184 ? -35.733 -11.912 -2.095 1.00 50.53 184 ALA A O 1
ATOM 1470 N N . VAL A 1 185 ? -33.791 -10.799 -2.086 1.00 51.66 185 VAL A N 1
ATOM 1471 C CA . VAL A 1 185 ? -33.133 -11.640 -3.109 1.00 51.66 185 VAL A CA 1
ATOM 1472 C C . VAL A 1 185 ? -32.634 -12.982 -2.548 1.00 51.66 185 VAL A C 1
ATOM 1474 O O . VAL A 1 185 ? -32.482 -13.936 -3.305 1.00 51.66 185 VAL A O 1
ATOM 1477 N N . PHE A 1 186 ? -32.449 -13.108 -1.229 1.00 51.41 186 PHE A N 1
ATOM 1478 C CA . PHE A 1 186 ? -32.008 -14.358 -0.581 1.00 51.41 186 PHE A CA 1
ATOM 1479 C C . PHE A 1 186 ? -33.094 -15.056 0.263 1.00 51.41 186 PHE A C 1
ATOM 1481 O O . PHE A 1 186 ? -32.816 -16.075 0.891 1.00 51.41 186 PHE A O 1
ATOM 1488 N N . GLY A 1 187 ? -34.327 -14.533 0.277 1.00 48.06 187 GLY A N 1
ATOM 1489 C CA . GLY A 1 187 ? -35.414 -14.979 1.161 1.00 48.06 187 GLY A CA 1
ATOM 1490 C C . GLY A 1 187 ? -36.627 -15.631 0.485 1.00 48.06 187 GLY A C 1
ATOM 1491 O O . GLY A 1 187 ? -37.665 -15.747 1.129 1.00 48.06 187 GLY A O 1
ATOM 1492 N N . ILE A 1 188 ? -36.544 -16.048 -0.783 1.00 46.25 188 ILE A N 1
ATOM 1493 C CA . ILE A 1 188 ? -37.624 -16.791 -1.459 1.00 46.25 188 ILE A CA 1
ATOM 1494 C C . ILE A 1 188 ? -37.111 -18.192 -1.778 1.00 46.25 188 ILE A C 1
ATOM 1496 O O . ILE A 1 188 ? -36.403 -18.388 -2.761 1.00 46.25 188 ILE A O 1
ATOM 1500 N N . GLY A 1 189 ? -37.463 -19.175 -0.945 1.00 47.28 189 GLY A N 1
ATOM 1501 C CA . GLY A 1 189 ? -37.238 -20.568 -1.320 1.00 47.28 189 GLY A CA 1
ATOM 1502 C C . GLY A 1 189 ? -37.283 -21.636 -0.235 1.00 47.28 189 GLY A C 1
ATOM 1503 O O . GLY A 1 189 ? -36.536 -22.581 -0.398 1.00 47.28 189 GLY A O 1
ATOM 1504 N N . LEU A 1 190 ? -38.093 -21.554 0.834 1.00 47.47 190 LEU A N 1
ATOM 1505 C CA . LEU A 1 190 ? -38.351 -22.729 1.703 1.00 47.47 190 LEU A CA 1
ATOM 1506 C C . LEU A 1 190 ? -39.762 -22.788 2.334 1.00 47.47 190 LEU A C 1
ATOM 1508 O O . LEU A 1 190 ? -39.952 -23.401 3.379 1.00 47.47 190 LEU A O 1
ATOM 1512 N N . THR A 1 191 ? -40.789 -22.215 1.703 1.00 55.09 191 THR A N 1
ATOM 1513 C CA . THR A 1 191 ? -42.187 -22.493 2.091 1.00 55.09 191 THR A CA 1
ATOM 1514 C C . THR A 1 191 ? -42.977 -22.959 0.877 1.00 55.09 191 THR A C 1
ATOM 1516 O O . THR A 1 191 ? -43.713 -22.194 0.261 1.00 55.09 191 THR A O 1
ATOM 1519 N N . GLY A 1 192 ? -42.788 -24.219 0.501 1.00 50.41 192 GLY A N 1
ATOM 1520 C CA . GLY A 1 192 ? -43.589 -24.881 -0.521 1.00 50.41 192 GLY A CA 1
ATOM 1521 C C . GLY A 1 192 ? -43.647 -26.373 -0.234 1.00 50.41 192 GLY A C 1
ATOM 1522 O O . GLY A 1 192 ? -42.655 -27.067 -0.420 1.00 50.41 192 GLY A O 1
ATOM 1523 N N . GLY A 1 193 ? -44.793 -26.848 0.249 1.00 49.03 193 GLY A N 1
ATOM 1524 C CA . GLY A 1 193 ? -45.028 -28.274 0.461 1.00 49.03 193 GLY A CA 1
ATOM 1525 C C . GLY A 1 193 ? -46.137 -28.573 1.457 1.00 49.03 193 GLY A C 1
ATOM 1526 O O . GLY A 1 193 ? -45.943 -29.383 2.355 1.00 49.03 193 GLY A O 1
ATOM 1527 N N . ASN A 1 194 ? -47.276 -27.890 1.331 1.00 58.69 194 ASN A N 1
ATOM 1528 C CA . ASN A 1 194 ? -48.505 -28.337 1.965 1.00 58.69 194 ASN A CA 1
ATOM 1529 C C . ASN A 1 194 ? -49.144 -29.401 1.059 1.00 58.69 194 ASN A C 1
ATOM 1531 O O . ASN A 1 194 ? -49.213 -29.204 -0.153 1.00 58.69 194 ASN A O 1
ATOM 1535 N N . SER A 1 195 ? -49.671 -30.449 1.688 1.00 61.22 195 SER A N 1
ATOM 1536 C CA . SER A 1 195 ? -50.892 -31.167 1.295 1.00 61.22 195 SER A CA 1
ATOM 1537 C C . SER A 1 195 ? -50.976 -31.826 -0.093 1.00 61.22 195 SER A C 1
ATOM 1539 O O . SER A 1 195 ? -51.255 -31.173 -1.096 1.00 61.22 195 SER A O 1
ATOM 1541 N N . SER A 1 196 ? -50.928 -33.159 -0.105 1.00 56.59 196 SER A N 1
ATOM 1542 C CA . SER A 1 196 ? -51.814 -34.031 -0.904 1.00 56.59 196 SER A CA 1
ATOM 1543 C C . SER A 1 196 ? -51.864 -35.384 -0.177 1.00 56.59 196 SER A C 1
ATOM 1545 O O . SER A 1 196 ? -50.808 -35.921 0.134 1.00 56.59 196 SER A O 1
ATOM 1547 N N . ASP A 1 197 ? -53.036 -35.786 0.327 1.00 60.53 197 ASP A N 1
ATOM 1548 C CA . ASP A 1 197 ? -53.835 -36.917 -0.204 1.00 60.53 197 ASP A CA 1
ATOM 1549 C C . ASP A 1 197 ? -53.285 -38.292 0.241 1.00 60.53 197 ASP A C 1
ATOM 1551 O O . ASP A 1 197 ? -52.084 -38.505 0.244 1.00 60.53 197 ASP A O 1
ATOM 1555 N N . GLN A 1 198 ? -54.039 -39.319 0.630 1.00 58.41 198 GLN A N 1
ATOM 1556 C CA . GLN A 1 198 ? -55.461 -39.657 0.591 1.00 58.41 198 GLN A CA 1
ATOM 1557 C C . GLN A 1 198 ? -55.624 -40.964 1.407 1.00 58.41 198 GLN A C 1
ATOM 1559 O O . GLN A 1 198 ? -54.694 -41.767 1.416 1.00 58.41 198 GLN A O 1
ATOM 1564 N N . ASN A 1 199 ? -56.826 -41.175 1.964 1.00 57.66 199 ASN A N 1
ATOM 1565 C CA . ASN A 1 199 ? -57.428 -42.434 2.458 1.00 57.66 199 ASN A CA 1
ATOM 1566 C C . ASN A 1 199 ? -56.788 -43.204 3.625 1.00 57.66 199 ASN A C 1
ATOM 1568 O O . ASN A 1 199 ? -55.698 -43.792 3.472 1.00 57.66 199 ASN A O 1
#

Organism: NCBI:txid280332

pLDDT: mean 79.82, std 16.5, range [46.03, 96.31]

Foldseek 3Di:
DDDDDDDDDDDDPPPPPPPPPPPDDDLLPDDDDQDPPDPDDDPVRSVVVSVVSVVVSVVVLCVVLVQDPPPPCSPVVSVLVCCCVPPPVNPDDPPPPPPPDDDPPDDPPVLVVLLVQLVVCCVPPVDDSLVSLVVQLVDPVDPSVVDDSVVSVVSNVVSVVVVVVVVVVVVVVCPDVVVVVVVVVPPPDDPDDDDDDDD

Secondary structure (DSSP, 8-state):
-------------------S-S---GGGTSPPPP----TT--HHHHHHHHHHHHHHHHHHHHHHTT--TTSS-HHHHHHHHHHHHH-GGG----S-----PPPPSS-TTHHHHHHHHHHHHHHHH---HHHHHHHHTT-TTSGGGGS-HHHHHHHHHHHHHHHHHHHHHHHHHHTSHHHHHHHHHSS-SS---------

Sequence (199 aa):
MLVREVHAMGRKSQANKSTFPGKYTGELATPIYEPGGGLGGSKAEADRRIFEQRVLKMEKLFDLYSIGRDDPDPGMSLAAKLAVAHVPGMQVRHEIRKKRGRKPSWNNGLGIDLVREVDALQQTKKMNYQQAIAELRKDKEKPWRTYTLPNLITRHREARRAEQHRRRLVEQLEASPLSQAMGAVFGIGLTGGNSSDQN